Protein AF-A0A832CXH4-F1 (afdb_monomer_lite)

Secondary structure (DSSP, 8-state):
--------------------TT-PPPP-HHHHHHHHHHHHHT-GGGGTSS--PPPTTHHHHHHHHHHTTSSSHHHHHHHHHTSPPGGGGSS-TTS-HHHHHHHTT-HHHHHHHHHHHHS-GGGGGG--HHHHHHIIIII-SSHHHHHHHHHHHHHHHHHHS-HHHHHHHHHHHHHHHHHHHTHHHHHHHHHHHHHHHHHHTS------------------------

Sequence (226 aa):
MSDITVHEQYPIACTEKEVTEGEKPTPNERQQSKIIAVILRKDESLIGQLSVQLRSGEREEYLRRVFQGIIGEKEYSGLLSSIRSPISYEKDERNPETLFGRISKDRQMRGIVAYFVRGDLQARDRLAPQDVYKFIRQIFPSVLDYENALGNFLDRIEKFNDNQKRFEYERSAKELGRIIYGKQWEYLEQIRLLEEEAIARQPRIAPEIPQRSVLGNGFEQTYQFN

Structure (mmCIF, N/CA/C/O backbone):
data_AF-A0A832CXH4-F1
#
_entry.id   AF-A0A832CXH4-F1
#
loop_
_atom_site.group_PDB
_atom_site.id
_atom_site.type_symbol
_atom_site.label_atom_id
_atom_site.label_alt_id
_atom_site.label_comp_id
_atom_site.label_asym_id
_atom_site.label_entity_id
_atom_site.label_seq_id
_atom_site.pdbx_PDB_ins_code
_atom_site.Cartn_x
_atom_site.Cartn_y
_atom_site.Cartn_z
_atom_site.occupancy
_atom_site.B_iso_or_equiv
_atom_site.auth_seq_id
_atom_site.auth_comp_id
_atom_site.auth_asym_id
_atom_site.auth_atom_id
_atom_site.pdbx_PDB_model_num
ATOM 1 N N . MET A 1 1 ? -39.489 -17.866 -21.047 1.00 41.75 1 MET A N 1
ATOM 2 C CA . MET A 1 1 ? -38.215 -18.089 -20.338 1.00 41.75 1 MET A CA 1
ATOM 3 C C . MET A 1 1 ? -37.133 -17.506 -21.217 1.00 41.75 1 MET A C 1
ATOM 5 O O . MET A 1 1 ? -36.824 -18.101 -22.239 1.00 41.75 1 MET A O 1
ATOM 9 N N . SER A 1 2 ? -36.683 -16.302 -20.875 1.00 34.47 2 SER A N 1
ATOM 10 C CA . SER A 1 2 ? -35.621 -15.591 -21.583 1.00 34.47 2 SER A CA 1
ATOM 11 C C . SER A 1 2 ? -34.817 -14.858 -20.518 1.00 34.47 2 SER A C 1
ATOM 13 O O . SER A 1 2 ? -35.339 -13.943 -19.882 1.00 34.47 2 SER A O 1
ATOM 15 N N . ASP A 1 3 ? -33.603 -15.344 -20.276 1.00 33.72 3 ASP A N 1
ATOM 16 C CA . ASP A 1 3 ? -32.660 -14.805 -19.303 1.00 33.72 3 ASP A CA 1
ATOM 17 C C . ASP A 1 3 ? -32.214 -13.402 -19.719 1.00 33.72 3 ASP A C 1
ATOM 19 O O . ASP A 1 3 ? -31.668 -13.189 -20.802 1.00 33.72 3 ASP A O 1
ATOM 23 N N . ILE A 1 4 ? -32.474 -12.432 -18.843 1.00 33.50 4 ILE A N 1
ATOM 24 C CA . ILE A 1 4 ? -31.977 -11.064 -18.960 1.00 33.50 4 ILE A CA 1
ATOM 25 C C . ILE A 1 4 ? -30.637 -11.026 -18.228 1.00 33.50 4 ILE A C 1
ATOM 27 O O . ILE A 1 4 ? -30.578 -10.846 -17.013 1.00 33.50 4 ILE A O 1
ATOM 31 N N . THR A 1 5 ? -29.550 -11.202 -18.971 1.00 32.97 5 THR A N 1
ATOM 32 C CA . THR A 1 5 ? -28.201 -10.934 -18.471 1.00 32.97 5 THR A CA 1
ATOM 33 C C . THR A 1 5 ? -27.999 -9.421 -18.456 1.00 32.97 5 THR A C 1
ATOM 35 O O . THR A 1 5 ? -27.706 -8.807 -19.482 1.00 32.97 5 THR A O 1
ATOM 38 N N . VAL A 1 6 ? -28.200 -8.794 -17.296 1.00 30.58 6 VAL A N 1
ATOM 39 C CA . VAL A 1 6 ? -27.854 -7.384 -17.086 1.00 30.58 6 VAL A CA 1
ATOM 40 C C . VAL A 1 6 ? -26.330 -7.284 -17.021 1.00 30.58 6 VAL A C 1
ATOM 42 O O . VAL A 1 6 ? -25.712 -7.576 -16.001 1.00 30.58 6 VAL A O 1
ATOM 45 N N . HIS A 1 7 ? -25.708 -6.900 -18.133 1.00 30.45 7 HIS A N 1
ATOM 46 C CA . HIS A 1 7 ? -24.328 -6.433 -18.135 1.00 30.45 7 HIS A CA 1
ATOM 47 C C . HIS A 1 7 ? -24.291 -5.027 -17.525 1.00 30.45 7 HIS A C 1
ATOM 49 O O . HIS A 1 7 ? -24.521 -4.038 -18.219 1.00 30.45 7 HIS A O 1
ATOM 55 N N . GLU A 1 8 ? -23.995 -4.928 -16.229 1.00 29.97 8 GLU A N 1
ATOM 56 C CA . GLU A 1 8 ? -23.589 -3.661 -15.614 1.00 29.97 8 GLU A CA 1
ATOM 57 C C . GLU A 1 8 ? -22.217 -3.253 -16.173 1.00 29.97 8 GLU A C 1
ATOM 59 O O . GLU A 1 8 ? -21.156 -3.642 -15.684 1.00 29.97 8 GLU A O 1
ATOM 64 N N . GLN A 1 9 ? -22.238 -2.481 -17.259 1.00 26.42 9 GLN A N 1
ATOM 65 C CA . GLN A 1 9 ? -21.090 -1.709 -17.714 1.00 26.42 9 GLN A CA 1
ATOM 66 C C . GLN A 1 9 ? -20.922 -0.518 -16.771 1.00 26.42 9 GLN A C 1
ATOM 68 O O . GLN A 1 9 ? -21.650 0.467 -16.867 1.00 26.42 9 GLN A O 1
ATOM 73 N N . TYR A 1 10 ? -19.952 -0.589 -15.862 1.00 27.94 10 TYR A N 1
ATOM 74 C CA . TYR A 1 10 ? -19.465 0.603 -15.176 1.00 27.94 10 TYR A CA 1
ATOM 75 C C . TYR A 1 10 ? -18.628 1.426 -16.167 1.00 27.94 10 TYR A C 1
ATOM 77 O O . TYR A 1 10 ? -17.587 0.937 -16.618 1.00 27.94 10 TYR 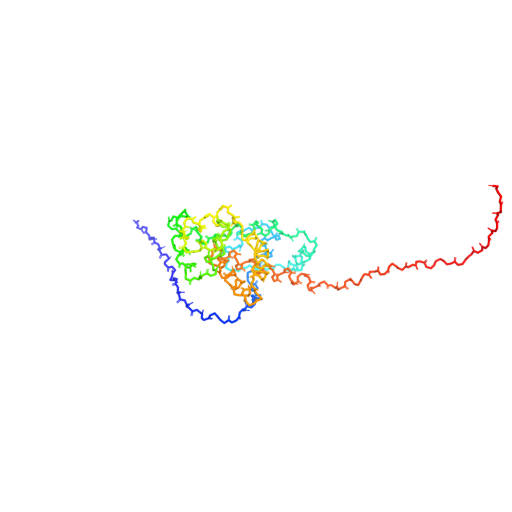A O 1
ATOM 85 N N . PRO A 1 11 ? -19.024 2.661 -16.525 1.00 27.95 11 PRO A N 1
ATOM 86 C CA . PRO A 1 11 ? -18.148 3.535 -17.285 1.00 27.95 11 PRO A CA 1
ATOM 87 C C . PRO A 1 11 ? -16.951 3.909 -16.405 1.00 27.95 11 PRO A C 1
ATOM 89 O O . PRO A 1 11 ? -17.091 4.590 -15.388 1.00 27.95 11 PRO A O 1
ATOM 92 N N . ILE A 1 12 ? -15.760 3.452 -16.797 1.00 33.25 12 ILE A N 1
ATOM 93 C CA . ILE A 1 12 ? -14.488 3.925 -16.246 1.00 33.25 12 ILE A CA 1
ATOM 94 C C . ILE A 1 12 ? -14.309 5.355 -16.762 1.00 33.25 12 ILE A C 1
ATOM 96 O O . ILE A 1 12 ? -13.766 5.585 -17.840 1.00 33.25 12 ILE A O 1
ATOM 100 N N . ALA A 1 13 ? -14.841 6.324 -16.021 1.00 26.75 13 ALA A N 1
ATOM 101 C CA . ALA A 1 13 ? -14.600 7.730 -16.288 1.00 26.75 13 ALA A CA 1
ATOM 102 C C . ALA A 1 13 ? -13.137 8.044 -15.948 1.00 26.75 13 ALA A C 1
ATOM 104 O O . ALA A 1 13 ? -12.760 8.169 -14.783 1.00 26.75 13 ALA A O 1
ATOM 105 N N . CYS A 1 14 ? -12.315 8.151 -16.991 1.00 33.97 14 CYS A N 1
ATOM 106 C CA . CYS A 1 14 ? -11.034 8.837 -16.954 1.00 33.97 14 CYS A CA 1
ATOM 107 C C . CYS A 1 14 ? -11.281 10.314 -16.633 1.00 33.97 14 CYS A C 1
ATOM 109 O O . CYS A 1 14 ? -11.542 11.113 -17.528 1.00 33.97 14 CYS A O 1
ATOM 111 N N . THR A 1 15 ? -11.201 10.685 -15.361 1.00 29.42 15 THR A N 1
ATOM 112 C CA . THR A 1 15 ? -10.928 12.069 -14.977 1.00 29.42 15 THR A CA 1
ATOM 113 C C . THR A 1 15 ? -9.439 12.174 -14.693 1.00 29.42 15 THR A C 1
ATOM 115 O O . THR A 1 15 ? -8.955 11.731 -13.653 1.00 29.42 15 THR A O 1
ATOM 118 N N . GLU A 1 16 ? -8.706 12.739 -15.652 1.00 36.16 16 GLU A N 1
ATOM 119 C CA . GLU A 1 16 ? -7.373 13.294 -15.431 1.00 36.16 16 GLU A CA 1
ATOM 120 C C . GLU A 1 16 ? -7.519 14.425 -14.405 1.00 36.16 16 GLU A C 1
ATOM 122 O O . GLU A 1 16 ? -7.839 15.561 -14.743 1.00 36.16 16 GLU A O 1
ATOM 127 N N . LYS A 1 17 ? -7.385 14.096 -13.118 1.00 34.16 17 LYS A N 1
ATOM 128 C CA . LYS A 1 17 ? -7.175 15.111 -12.090 1.00 34.16 17 LYS A CA 1
ATOM 129 C C . LYS A 1 17 ? -5.711 15.521 -12.148 1.00 34.16 17 LYS A C 1
ATOM 131 O O . LYS A 1 17 ? -4.824 14.689 -11.959 1.00 34.16 17 LYS A O 1
ATOM 136 N N . GLU A 1 18 ? -5.487 16.800 -12.426 1.00 33.75 18 GLU A N 1
ATOM 137 C CA . GLU A 1 18 ? -4.212 17.477 -12.222 1.00 33.75 18 GLU A CA 1
ATOM 138 C C . GLU A 1 18 ? -3.681 17.133 -10.828 1.00 33.75 18 GLU A C 1
ATOM 140 O O . GLU A 1 18 ? -4.347 17.339 -9.815 1.00 33.75 18 GLU A O 1
ATOM 145 N N . VAL A 1 19 ? -2.491 16.539 -10.784 1.00 36.72 19 VAL A N 1
ATOM 146 C CA . VAL A 1 19 ? -1.862 16.100 -9.541 1.00 36.72 19 VAL A CA 1
ATOM 147 C C . VAL A 1 19 ? -1.180 17.308 -8.897 1.00 36.72 19 VAL A C 1
ATOM 149 O O . VAL A 1 19 ? 0.006 17.569 -9.134 1.00 36.72 19 VAL A O 1
ATOM 152 N N . THR A 1 20 ? -1.959 18.051 -8.112 1.00 35.06 20 THR A N 1
ATOM 153 C CA . THR A 1 20 ? -1.505 19.072 -7.161 1.00 35.06 20 THR A CA 1
ATOM 154 C C . THR A 1 20 ? -0.630 18.454 -6.065 1.00 35.06 20 THR A C 1
ATOM 156 O O . THR A 1 20 ? -0.673 17.251 -5.800 1.00 35.06 20 THR A O 1
ATOM 159 N N . GLU A 1 21 ? 0.240 19.276 -5.478 1.00 38.53 21 GLU A N 1
ATOM 160 C CA . GLU A 1 21 ? 1.201 18.914 -4.431 1.00 38.53 21 GLU A CA 1
ATOM 161 C C . GLU A 1 21 ? 0.607 17.988 -3.359 1.00 38.53 21 GLU A C 1
ATOM 163 O O . GLU A 1 21 ? -0.364 18.344 -2.706 1.00 38.53 21 GLU A O 1
ATOM 168 N N . GLY A 1 22 ? 1.228 16.812 -3.186 1.00 48.03 22 GLY A N 1
ATOM 169 C CA . GLY A 1 22 ? 1.125 15.906 -2.034 1.00 48.03 22 GLY A CA 1
ATOM 170 C C . GLY A 1 22 ? -0.105 16.039 -1.134 1.00 48.03 22 GLY A C 1
ATOM 171 O O . GLY A 1 22 ? 0.063 16.291 0.059 1.00 48.03 22 GLY A O 1
ATOM 172 N N . GLU A 1 23 ? -1.316 15.845 -1.669 1.00 57.38 23 GLU A N 1
ATOM 173 C CA . GLU A 1 23 ? -2.530 15.811 -0.851 1.00 57.38 23 GLU A CA 1
ATOM 174 C C . GLU A 1 23 ? -2.371 14.730 0.221 1.00 57.38 23 GLU A C 1
ATOM 176 O O . GLU A 1 23 ? -2.299 13.530 -0.072 1.00 57.38 23 GLU A O 1
ATOM 181 N N . LYS A 1 24 ? -2.272 15.164 1.481 1.00 69.38 24 LYS A N 1
ATOM 182 C CA . LYS A 1 24 ? -2.344 14.252 2.619 1.00 69.38 24 LYS A CA 1
ATOM 183 C C . LYS A 1 24 ? -3.694 13.534 2.550 1.00 69.38 24 LYS A C 1
ATOM 185 O O . LYS A 1 24 ? -4.705 14.208 2.334 1.00 69.38 24 LYS A O 1
ATOM 190 N N . PRO A 1 25 ? -3.732 12.203 2.730 1.00 77.62 25 PRO A N 1
ATOM 191 C CA . PRO A 1 25 ? -4.996 11.487 2.752 1.00 77.62 25 PRO A CA 1
ATOM 192 C C . PRO A 1 25 ? -5.879 12.086 3.848 1.00 77.62 25 PRO A C 1
ATOM 194 O O . PRO A 1 25 ? -5.437 12.295 4.977 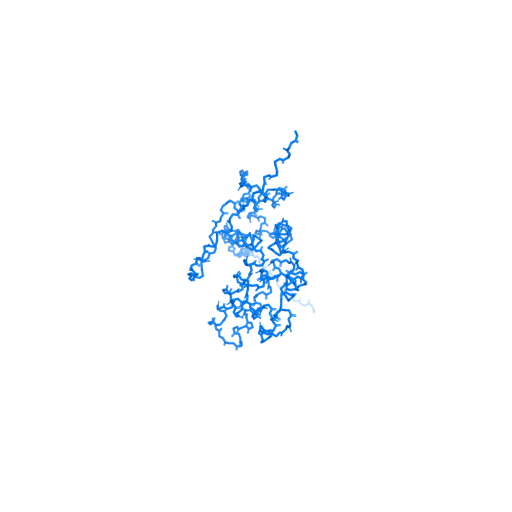1.00 77.62 25 PRO A O 1
ATOM 197 N N . THR A 1 26 ? -7.120 12.413 3.500 1.00 88.38 26 THR A N 1
ATOM 198 C CA . THR A 1 26 ? -8.101 12.916 4.461 1.00 88.38 26 THR A CA 1
ATOM 199 C C . THR A 1 26 ? -8.892 11.750 5.058 1.00 88.38 26 THR A C 1
ATOM 201 O O . THR A 1 26 ? -9.088 10.727 4.387 1.00 88.38 26 THR A O 1
ATOM 204 N N . PRO A 1 27 ? -9.353 11.864 6.318 1.00 93.31 27 PRO A N 1
ATOM 205 C CA . PRO A 1 27 ? -10.201 10.849 6.927 1.00 93.31 27 PRO A CA 1
ATOM 206 C C . PRO A 1 27 ? -11.457 10.576 6.097 1.00 93.31 27 PRO A C 1
ATOM 208 O O . PRO A 1 27 ? -12.216 11.484 5.753 1.00 93.31 27 PRO A O 1
ATOM 211 N N . ASN A 1 28 ? -11.695 9.302 5.799 1.00 95.12 28 ASN A N 1
ATOM 212 C CA . ASN A 1 28 ? -12.914 8.820 5.170 1.00 95.12 28 ASN A CA 1
ATOM 213 C C . ASN A 1 28 ? -13.705 8.002 6.191 1.00 95.12 28 ASN A C 1
ATOM 215 O O . ASN A 1 28 ? -13.517 6.790 6.308 1.00 95.12 28 ASN A O 1
ATOM 219 N N . GLU A 1 29 ? -14.625 8.655 6.902 1.00 94.69 29 GLU A N 1
ATOM 220 C CA . GLU A 1 29 ? -15.394 8.036 7.994 1.00 94.69 29 GLU A CA 1
ATOM 221 C C . GLU A 1 29 ? -16.114 6.747 7.583 1.00 94.69 29 GLU A C 1
ATOM 223 O O . GLU A 1 29 ? -16.233 5.806 8.370 1.00 94.69 29 GLU A O 1
ATOM 228 N N . ARG A 1 30 ? -16.553 6.652 6.323 1.00 95.44 30 ARG A N 1
ATOM 229 C CA . ARG A 1 30 ? -17.204 5.448 5.796 1.00 95.44 30 ARG A CA 1
ATOM 230 C C . ARG A 1 30 ? -16.225 4.279 5.682 1.00 95.44 30 ARG A C 1
ATOM 232 O O . ARG A 1 30 ? -16.584 3.161 6.039 1.00 95.44 30 ARG A O 1
ATOM 239 N N . GLN A 1 31 ? -15.017 4.513 5.168 1.00 96.12 31 GLN A N 1
ATOM 240 C CA . GLN A 1 31 ? -13.973 3.483 5.101 1.00 96.12 31 GLN A CA 1
ATOM 241 C C . GLN A 1 31 ? -13.454 3.136 6.499 1.00 96.12 31 GLN A C 1
ATOM 243 O O . GLN A 1 31 ? -13.356 1.956 6.824 1.00 96.12 31 GLN A O 1
ATOM 248 N N . GLN A 1 32 ? -13.215 4.134 7.350 1.00 97.56 32 GLN A N 1
ATOM 249 C CA . GLN A 1 32 ? -12.770 3.923 8.729 1.00 97.56 32 GLN A CA 1
ATOM 250 C C . GLN A 1 32 ? -13.780 3.104 9.541 1.00 97.56 32 GLN A C 1
ATOM 252 O O . GLN A 1 32 ? -13.397 2.147 10.209 1.00 97.56 32 GLN A O 1
ATOM 257 N N . SER A 1 33 ? -15.081 3.386 9.408 1.00 97.81 33 SER A N 1
ATOM 258 C CA . SER A 1 33 ? -16.133 2.594 10.063 1.00 97.81 33 SER A CA 1
ATOM 259 C C . SER A 1 33 ? -16.132 1.133 9.611 1.00 97.81 33 SER A C 1
ATOM 261 O O . SER A 1 33 ? -16.324 0.234 10.428 1.00 97.81 33 SER A O 1
ATOM 263 N N . LYS A 1 34 ? -15.869 0.866 8.326 1.00 97.44 34 LYS A N 1
ATOM 264 C CA . LYS A 1 34 ? -15.711 -0.508 7.830 1.00 97.44 34 LYS A CA 1
ATOM 265 C C . LYS A 1 34 ? -14.476 -1.182 8.414 1.00 97.44 34 LYS A C 1
ATOM 267 O O . LYS A 1 34 ? -14.600 -2.297 8.901 1.00 97.44 34 LYS A O 1
ATOM 272 N N . ILE A 1 35 ? -13.322 -0.512 8.394 1.00 98.00 35 ILE A N 1
ATOM 273 C CA . ILE A 1 35 ? -12.061 -1.025 8.960 1.00 98.00 35 ILE A CA 1
ATOM 274 C C . ILE A 1 35 ? -12.275 -1.443 10.418 1.00 98.00 35 ILE A C 1
ATOM 276 O O . ILE A 1 35 ? -12.029 -2.595 10.778 1.00 98.00 35 ILE A O 1
ATOM 280 N N . ILE A 1 36 ? -12.816 -0.529 11.227 1.00 98.19 36 ILE A N 1
ATOM 281 C CA . ILE A 1 36 ? -13.101 -0.747 12.648 1.00 98.19 36 ILE A CA 1
ATOM 282 C C . ILE A 1 36 ? -14.036 -1.946 12.831 1.00 98.19 36 ILE A C 1
ATOM 284 O O . ILE A 1 36 ? -13.729 -2.868 13.590 1.00 98.19 36 ILE A O 1
ATOM 288 N N . ALA A 1 37 ? -15.167 -1.960 12.122 1.00 97.50 37 ALA A N 1
ATOM 289 C CA . ALA A 1 37 ? -16.170 -3.004 12.280 1.00 97.50 37 ALA A CA 1
ATOM 290 C C . ALA A 1 37 ? -15.659 -4.382 11.841 1.00 97.50 37 ALA A C 1
ATOM 292 O O . ALA A 1 37 ? -15.864 -5.350 12.569 1.00 97.50 37 ALA A O 1
ATOM 293 N N . VAL A 1 38 ? -14.968 -4.482 10.701 1.00 97.12 38 VAL A N 1
ATOM 294 C CA . VAL A 1 38 ? -14.400 -5.751 10.211 1.00 97.12 38 VAL A CA 1
ATOM 295 C C . VAL A 1 38 ? -13.404 -6.305 11.223 1.00 97.12 38 VAL A C 1
ATOM 297 O O . VAL A 1 38 ? -13.483 -7.477 11.592 1.00 97.12 38 VAL A O 1
ATOM 300 N N . ILE A 1 39 ? -12.496 -5.462 11.726 1.00 97.25 39 ILE A N 1
ATOM 301 C CA . ILE A 1 39 ? -11.4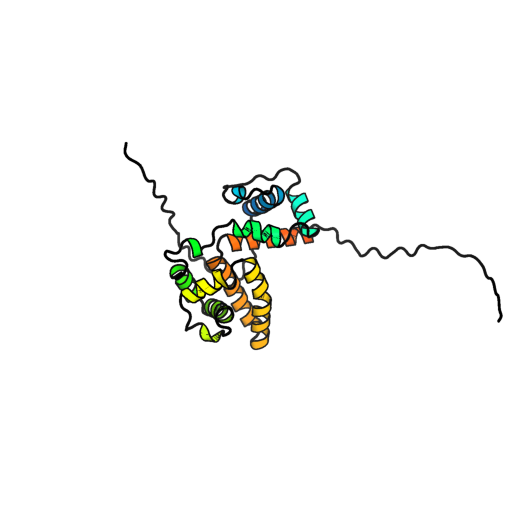32 -5.906 12.631 1.00 97.25 39 ILE A CA 1
ATOM 302 C C . ILE A 1 39 ? -11.982 -6.303 14.004 1.00 97.25 39 ILE A C 1
ATOM 304 O O . ILE A 1 39 ? -11.542 -7.322 14.551 1.00 97.25 39 ILE A O 1
ATOM 308 N N . LEU A 1 40 ? -12.921 -5.536 14.569 1.00 97.56 40 LEU A N 1
ATOM 309 C CA . LEU A 1 40 ? -13.490 -5.828 15.889 1.00 97.56 40 LEU A CA 1
ATOM 310 C C . LEU A 1 40 ? -14.489 -6.983 15.861 1.00 97.56 40 LEU A C 1
ATOM 312 O O . LEU A 1 40 ? -14.475 -7.819 16.764 1.00 97.56 40 LEU A O 1
ATOM 316 N N . ARG A 1 41 ? -15.348 -7.040 14.838 1.00 96.25 41 ARG A N 1
ATOM 317 C CA . ARG A 1 41 ? -16.419 -8.042 14.733 1.00 96.25 41 ARG A CA 1
ATOM 318 C C . ARG A 1 41 ? -15.969 -9.324 14.030 1.00 96.25 41 ARG A C 1
ATOM 320 O O . ARG A 1 41 ? -16.695 -10.308 14.097 1.00 96.25 41 ARG A O 1
ATOM 327 N N . LYS A 1 42 ? -14.785 -9.319 13.402 1.00 94.81 42 LYS A N 1
ATOM 328 C CA . LYS A 1 42 ? -14.222 -10.435 12.620 1.00 94.81 42 LYS A CA 1
ATOM 329 C C . LYS A 1 42 ? -15.147 -10.874 11.480 1.00 94.81 42 LYS A C 1
ATOM 331 O O . LYS A 1 42 ? -15.338 -12.062 11.248 1.00 94.81 42 LYS A O 1
ATOM 336 N N . ASP A 1 43 ? -15.712 -9.891 10.783 1.00 93.94 43 ASP A N 1
ATOM 337 C CA . ASP A 1 43 ? -16.645 -10.090 9.672 1.00 93.94 43 ASP A CA 1
ATOM 338 C C . ASP A 1 43 ? -16.170 -9.325 8.429 1.00 93.94 43 ASP A C 1
ATOM 340 O O . ASP A 1 43 ? -16.359 -8.113 8.308 1.00 93.94 43 ASP A O 1
ATOM 344 N N . GLU A 1 44 ? -15.533 -10.045 7.505 1.00 90.81 44 GLU A N 1
ATOM 345 C CA . GLU A 1 44 ? -14.978 -9.496 6.261 1.00 90.81 44 GLU A CA 1
ATOM 346 C C . GLU A 1 44 ? -16.060 -9.072 5.258 1.00 90.81 44 GLU A C 1
ATOM 348 O O . GLU A 1 44 ? -15.814 -8.207 4.413 1.00 90.81 44 GLU A O 1
ATOM 353 N N . SER A 1 45 ? -17.287 -9.597 5.377 1.00 91.88 45 SER A N 1
ATOM 354 C CA . SER A 1 45 ? -18.385 -9.258 4.459 1.00 91.88 45 SER A CA 1
ATOM 355 C C . SER A 1 45 ? -18.744 -7.765 4.497 1.00 91.88 45 SER A C 1
ATOM 357 O O . SER A 1 45 ? -19.235 -7.198 3.515 1.00 91.88 45 SER A O 1
ATOM 359 N N . LEU A 1 46 ? -18.422 -7.093 5.607 1.00 93.81 46 LEU A N 1
ATOM 360 C CA . LEU A 1 46 ? -18.651 -5.668 5.826 1.00 93.81 46 LEU A CA 1
ATOM 361 C C . LEU A 1 46 ? -17.837 -4.765 4.878 1.00 93.81 46 LEU A C 1
ATOM 363 O O . LEU A 1 46 ? -18.242 -3.627 4.624 1.00 93.81 46 LEU A O 1
ATOM 367 N N . ILE A 1 47 ? -16.731 -5.254 4.300 1.00 92.56 47 ILE A N 1
ATOM 368 C CA . ILE A 1 47 ? -15.933 -4.496 3.319 1.00 92.56 47 ILE A CA 1
ATOM 369 C C . ILE A 1 47 ? -16.759 -4.138 2.079 1.00 92.56 47 ILE A C 1
ATOM 371 O O . ILE A 1 47 ? -16.695 -2.999 1.592 1.00 92.56 47 ILE A O 1
ATOM 375 N N . GLY A 1 48 ? -17.564 -5.093 1.601 1.00 88.44 48 GLY A N 1
ATOM 376 C CA . GLY A 1 48 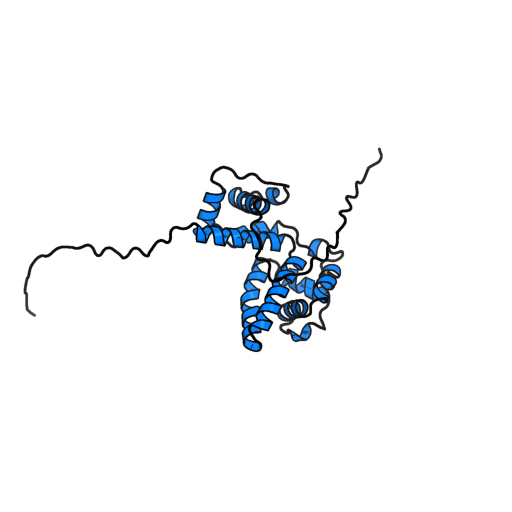? -18.390 -4.959 0.401 1.00 88.44 48 GLY A CA 1
ATOM 377 C C . GLY A 1 48 ? -19.660 -4.128 0.596 1.00 88.44 48 GLY A C 1
ATOM 378 O O . GLY A 1 48 ? -20.255 -3.689 -0.385 1.00 88.44 48 GLY A O 1
ATOM 379 N N . GLN A 1 49 ? -20.071 -3.861 1.840 1.00 92.25 49 GLN A N 1
ATOM 380 C CA . GLN A 1 49 ? -21.280 -3.079 2.118 1.00 92.25 49 GLN A CA 1
ATOM 381 C C . GLN A 1 49 ? -21.114 -1.618 1.693 1.00 92.25 49 GLN A C 1
ATOM 383 O O . GLN A 1 49 ? -20.010 -1.088 1.690 1.00 92.25 49 GLN A O 1
ATOM 388 N N . LEU A 1 50 ? -22.195 -0.909 1.366 1.00 89.81 50 LEU A N 1
ATOM 389 C CA . LEU A 1 50 ? -22.087 0.517 1.025 1.00 89.81 50 LEU A CA 1
ATOM 390 C C . LEU A 1 50 ? -21.622 1.353 2.225 1.00 89.81 50 LEU A C 1
ATOM 392 O O . LEU A 1 50 ? -20.752 2.211 2.082 1.00 89.81 50 LEU A O 1
ATOM 396 N N . SER A 1 51 ? -22.149 1.060 3.410 1.00 91.69 51 SER A N 1
ATOM 397 C CA . SER A 1 51 ? -21.846 1.744 4.666 1.00 91.69 51 SER A CA 1
ATOM 398 C C . SER A 1 51 ? -21.969 0.779 5.835 1.00 91.69 51 SER A C 1
ATOM 400 O O . SER A 1 51 ? -22.797 -0.126 5.794 1.00 91.69 51 SER A O 1
ATOM 402 N N . VAL A 1 52 ? -21.206 1.026 6.896 1.00 95.56 52 VAL A N 1
ATOM 403 C CA . VAL A 1 52 ? -21.299 0.278 8.150 1.00 95.56 52 VAL A CA 1
ATOM 404 C C . VAL A 1 52 ? -21.482 1.271 9.282 1.00 95.56 52 VAL A C 1
ATOM 406 O O . VAL A 1 52 ? -20.715 2.223 9.395 1.00 95.56 52 VAL A O 1
ATOM 409 N N . GLN A 1 53 ? -22.493 1.045 10.115 1.00 95.88 53 GLN A N 1
ATOM 410 C CA . GLN A 1 53 ? -22.698 1.829 11.324 1.00 95.88 53 GLN A CA 1
ATOM 411 C C . GLN A 1 53 ? -21.942 1.186 12.490 1.00 95.88 53 GLN A C 1
ATOM 413 O O . GLN A 1 53 ? -22.096 -0.011 12.774 1.00 95.88 53 GLN A O 1
ATOM 418 N N . LEU A 1 54 ? -21.117 1.989 13.160 1.00 96.94 54 LEU A N 1
ATOM 419 C CA . LEU A 1 54 ? -20.452 1.583 14.391 1.00 96.94 54 LEU A CA 1
ATOM 420 C C . LEU A 1 54 ? -21.445 1.574 15.553 1.00 96.94 54 LEU A C 1
ATOM 422 O O . LEU A 1 54 ? -22.323 2.433 15.658 1.00 96.94 54 LEU A O 1
ATOM 426 N N . ARG A 1 55 ? -21.295 0.589 16.432 1.00 95.75 55 ARG A N 1
ATOM 427 C CA . ARG A 1 55 ? -21.961 0.555 17.732 1.00 95.75 55 ARG A CA 1
ATOM 428 C C . ARG A 1 55 ? -21.265 1.550 18.657 1.00 95.75 55 ARG A C 1
ATOM 430 O O . ARG A 1 55 ? -20.088 1.865 18.483 1.00 95.75 55 ARG A O 1
ATOM 437 N N . SER A 1 56 ? -21.997 2.014 19.666 1.00 95.69 56 SER A N 1
ATOM 438 C CA . SER A 1 56 ? -21.441 2.893 20.696 1.00 95.69 56 SER A CA 1
ATOM 439 C C . SER A 1 56 ? -20.176 2.279 21.306 1.00 95.69 56 SER A C 1
ATOM 441 O O . SER A 1 56 ? -20.206 1.129 21.740 1.00 95.69 56 SER A O 1
ATOM 443 N N . GLY A 1 57 ? -19.079 3.041 21.336 1.00 95.44 57 GLY A N 1
ATOM 444 C CA . GLY A 1 57 ? -17.799 2.626 21.917 1.00 95.44 57 GLY A CA 1
ATOM 445 C C . GLY A 1 57 ? -16.887 1.786 21.014 1.00 95.44 57 GLY A C 1
ATOM 446 O O . GLY A 1 57 ? -15.757 1.509 21.408 1.00 95.44 57 GLY A O 1
ATOM 447 N N . GLU A 1 58 ? -17.319 1.368 19.815 1.00 97.44 58 GLU A N 1
ATOM 448 C CA . GLU A 1 58 ? -16.466 0.547 18.936 1.00 97.44 58 GLU A CA 1
ATOM 449 C C . GLU A 1 58 ? -15.244 1.309 18.418 1.00 97.44 58 GLU A C 1
ATOM 451 O O . GLU A 1 58 ? -14.166 0.727 18.325 1.00 97.44 58 GLU A O 1
ATOM 456 N N . ARG A 1 59 ? -15.374 2.606 18.106 1.00 97.50 59 ARG A N 1
ATOM 457 C CA . ARG A 1 59 ? -14.215 3.404 17.680 1.00 97.50 59 ARG A CA 1
ATOM 458 C C . ARG A 1 59 ? -13.203 3.513 18.816 1.00 97.50 59 ARG A C 1
ATOM 460 O O . ARG A 1 59 ? -12.021 3.269 18.605 1.00 97.50 59 ARG A O 1
ATOM 467 N N . GLU A 1 60 ? -13.666 3.837 20.018 1.00 96.94 60 GLU A N 1
ATOM 468 C CA . GLU A 1 60 ? -12.820 3.973 21.202 1.00 96.94 60 GLU A CA 1
ATOM 469 C C . GLU A 1 60 ? -12.110 2.656 21.534 1.00 96.94 60 GLU A C 1
ATOM 471 O O . GLU A 1 60 ? -10.903 2.653 21.774 1.00 96.94 60 GLU A O 1
ATOM 476 N N . GLU A 1 61 ? -12.829 1.532 21.484 1.00 97.31 61 GLU A N 1
ATOM 477 C CA . GLU A 1 61 ? -12.249 0.206 21.709 1.00 97.31 61 GLU A CA 1
ATOM 478 C C . GLU A 1 61 ? -11.209 -0.156 20.645 1.00 97.31 61 GLU A C 1
ATOM 480 O O . GLU A 1 61 ? -10.141 -0.676 20.977 1.00 97.31 61 GLU A O 1
ATOM 485 N N . TYR A 1 62 ? -11.487 0.145 19.375 1.00 98.00 62 TYR A N 1
ATOM 486 C CA . TYR A 1 62 ? -10.537 -0.064 18.287 1.00 98.00 62 TYR A CA 1
ATOM 487 C C . TYR A 1 62 ? -9.252 0.737 18.500 1.00 98.00 62 TYR A C 1
ATOM 489 O O . TYR A 1 62 ? -8.170 0.152 18.530 1.00 98.00 62 TYR A O 1
ATOM 497 N N . LEU A 1 63 ? -9.362 2.052 18.712 1.00 97.06 63 LEU A N 1
ATOM 498 C CA . LEU A 1 63 ? -8.205 2.935 18.891 1.00 97.06 63 LEU A CA 1
ATOM 499 C C . LEU A 1 63 ? -7.374 2.520 20.115 1.00 97.06 63 LEU A C 1
ATOM 501 O O . LEU A 1 63 ? -6.146 2.475 20.052 1.00 97.06 63 LEU A O 1
ATOM 505 N N . ARG A 1 64 ? -8.037 2.131 21.212 1.00 96.31 64 ARG A N 1
ATOM 506 C CA . ARG A 1 64 ? -7.376 1.599 22.410 1.00 96.31 64 ARG A CA 1
ATOM 507 C C . ARG A 1 64 ? -6.584 0.324 22.105 1.00 96.31 64 ARG A C 1
ATOM 509 O O . ARG A 1 64 ? -5.448 0.198 22.555 1.00 96.31 64 ARG A O 1
ATOM 516 N N . ARG A 1 65 ? -7.160 -0.615 21.346 1.00 97.25 65 ARG A N 1
ATOM 517 C CA . ARG A 1 65 ? -6.498 -1.875 20.962 1.00 97.25 65 ARG A CA 1
ATOM 518 C C . ARG A 1 65 ? -5.348 -1.679 19.977 1.00 97.25 65 ARG A C 1
ATOM 520 O O . ARG A 1 65 ? -4.352 -2.385 20.107 1.00 97.25 65 ARG A O 1
ATOM 527 N N . VAL A 1 66 ? -5.471 -0.741 19.037 1.00 96.88 66 VAL A N 1
ATOM 528 C CA . VAL A 1 66 ? -4.372 -0.340 18.141 1.00 96.88 66 VAL A CA 1
ATOM 529 C C . VAL A 1 66 ? -3.207 0.191 18.964 1.00 96.88 66 VAL A C 1
ATOM 531 O O . VAL A 1 66 ? -2.093 -0.308 18.848 1.00 96.88 66 VAL A O 1
ATOM 534 N N . PHE A 1 67 ? -3.469 1.127 19.880 1.00 94.56 67 PHE A N 1
ATOM 535 C CA . PHE A 1 67 ? -2.414 1.671 20.730 1.00 94.56 67 PHE A CA 1
ATOM 536 C C . PHE A 1 67 ? -1.728 0.604 21.596 1.00 94.56 67 PHE A C 1
ATOM 538 O O . PHE A 1 67 ? -0.515 0.624 21.774 1.00 94.56 67 PHE A O 1
ATOM 545 N N . GLN A 1 68 ? -2.498 -0.341 22.138 1.00 94.88 68 GLN A N 1
ATOM 546 C CA . GLN A 1 68 ? -1.960 -1.441 22.942 1.00 94.88 68 GLN A CA 1
ATOM 547 C C . GLN A 1 68 ? -1.181 -2.483 22.119 1.00 94.88 68 GLN A C 1
ATOM 549 O O . GLN A 1 68 ? -0.696 -3.455 22.695 1.00 94.88 68 GLN A O 1
ATOM 554 N N . GLY A 1 69 ? -1.096 -2.328 20.793 1.00 94.12 69 GLY A N 1
ATOM 555 C CA . GLY A 1 69 ? -0.467 -3.297 19.896 1.00 94.12 69 GLY A CA 1
ATOM 556 C C . GLY A 1 69 ? -1.246 -4.609 19.761 1.00 94.12 69 GLY A C 1
ATOM 557 O O . GLY A 1 69 ? -0.697 -5.602 19.295 1.00 94.12 69 GLY A O 1
ATOM 558 N N . ILE A 1 70 ? -2.516 -4.637 20.184 1.00 96.75 70 ILE A N 1
ATOM 559 C CA . ILE A 1 70 ? -3.395 -5.811 20.065 1.00 96.75 70 ILE A CA 1
ATOM 560 C C . ILE A 1 70 ? -3.915 -5.946 18.631 1.00 96.75 70 ILE A C 1
ATOM 562 O O . ILE A 1 70 ? -4.104 -7.058 18.149 1.00 96.75 70 ILE A O 1
ATOM 566 N N . ILE A 1 71 ? -4.190 -4.816 17.976 1.00 96.94 71 ILE A N 1
ATOM 567 C CA . ILE A 1 71 ? -4.493 -4.752 16.545 1.00 96.94 71 ILE A CA 1
ATOM 568 C C . ILE A 1 71 ? -3.234 -4.243 15.854 1.00 96.94 71 ILE A C 1
ATOM 570 O O . ILE A 1 71 ? -2.762 -3.154 16.180 1.00 96.94 71 ILE A O 1
ATOM 574 N N . GLY A 1 72 ? -2.712 -5.018 14.909 1.00 92.88 72 GLY A N 1
ATOM 575 C CA . GLY A 1 72 ? -1.529 -4.635 14.153 1.00 92.88 72 GLY A CA 1
ATOM 576 C C . GLY A 1 72 ? -1.475 -5.301 12.785 1.00 92.88 72 GLY A C 1
ATOM 577 O O . GLY A 1 72 ? -2.494 -5.573 12.149 1.00 92.88 72 GLY A O 1
ATOM 578 N N . GLU A 1 73 ? -0.255 -5.569 12.325 1.00 93.25 73 GLU A N 1
ATOM 579 C CA . GLU A 1 73 ? 0.028 -6.011 10.957 1.00 93.25 73 GLU A CA 1
ATOM 580 C C . GLU A 1 73 ? -0.759 -7.259 10.538 1.00 93.25 73 GLU A C 1
ATOM 582 O O . GLU A 1 73 ? -1.242 -7.338 9.409 1.00 93.25 73 GLU A O 1
ATOM 587 N N . LYS A 1 74 ? -0.964 -8.212 11.455 1.00 94.12 74 LYS A N 1
ATOM 588 C CA . LYS A 1 74 ? -1.722 -9.438 11.179 1.00 94.12 74 LYS A CA 1
ATOM 589 C C . LYS A 1 74 ? -3.191 -9.146 10.859 1.00 94.12 74 LYS A C 1
ATOM 59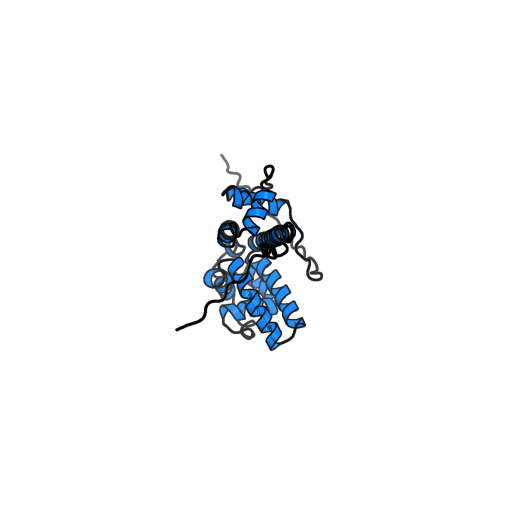1 O O . LYS A 1 74 ? -3.723 -9.681 9.885 1.00 94.12 74 LYS A O 1
ATOM 596 N N . GLU A 1 75 ? -3.852 -8.314 11.662 1.00 95.38 75 GLU A N 1
ATOM 597 C CA . GLU A 1 75 ? -5.248 -7.919 11.452 1.00 95.38 75 GLU A CA 1
ATOM 598 C C . GLU A 1 75 ? -5.408 -7.111 10.162 1.00 95.38 75 GLU A C 1
ATOM 600 O O . GLU A 1 75 ? -6.357 -7.341 9.409 1.00 95.38 75 GLU A O 1
ATOM 605 N N . TYR A 1 76 ? -4.470 -6.202 9.886 1.00 96.62 76 TYR A N 1
ATOM 606 C CA . TYR A 1 76 ? -4.483 -5.404 8.662 1.00 96.62 76 TYR A CA 1
ATOM 607 C C . TYR A 1 76 ? -4.231 -6.252 7.422 1.00 96.62 76 TYR A C 1
ATOM 609 O O . TYR A 1 76 ? -4.933 -6.086 6.431 1.00 96.62 76 TYR A O 1
ATOM 617 N N . SER A 1 77 ? -3.287 -7.191 7.477 1.00 94.06 77 SER A N 1
ATOM 618 C CA . SER A 1 77 ? -3.021 -8.119 6.377 1.00 94.06 77 SER A CA 1
ATOM 619 C C . SER A 1 77 ? -4.266 -8.943 6.037 1.00 94.06 77 SER A C 1
ATOM 621 O O . SER A 1 77 ? -4.663 -9.001 4.872 1.00 94.06 77 SER A O 1
ATOM 623 N N . GLY A 1 78 ? -4.962 -9.472 7.054 1.00 92.62 78 GLY A N 1
ATOM 624 C CA . GLY A 1 78 ? -6.244 -10.162 6.874 1.00 92.62 78 GLY A CA 1
ATOM 625 C C . GLY A 1 78 ? -7.277 -9.286 6.159 1.00 92.62 78 GLY A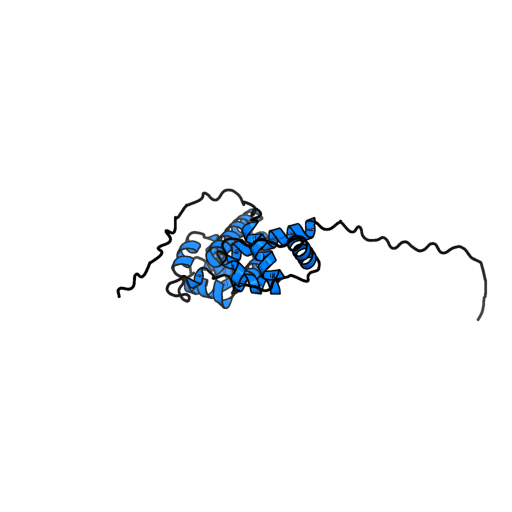 C 1
ATOM 626 O O . GLY A 1 78 ? -7.740 -9.637 5.074 1.00 92.62 78 GLY A O 1
ATOM 627 N N . LEU A 1 79 ? -7.551 -8.092 6.697 1.00 95.31 79 LEU A N 1
ATOM 628 C CA . LEU A 1 79 ? -8.470 -7.122 6.090 1.00 95.31 79 LEU A CA 1
ATOM 629 C C . LEU A 1 79 ? -8.095 -6.798 4.634 1.00 95.31 79 LEU A C 1
ATOM 631 O O . LEU A 1 79 ? -8.943 -6.866 3.746 1.00 95.31 79 LEU A O 1
ATOM 635 N N . LEU A 1 80 ? -6.845 -6.418 4.379 1.00 96.31 80 LEU A N 1
ATOM 636 C CA . LEU A 1 80 ? -6.402 -5.930 3.072 1.00 96.31 80 LEU A CA 1
ATOM 637 C C . LEU A 1 80 ? -6.386 -7.058 2.032 1.00 96.31 80 LEU A C 1
ATOM 639 O O . LEU A 1 80 ? -6.748 -6.825 0.880 1.00 96.31 80 LEU A O 1
ATOM 643 N N . SER A 1 81 ? -6.061 -8.290 2.432 1.00 92.44 81 SER A N 1
ATOM 644 C CA . SER A 1 81 ? -6.105 -9.458 1.543 1.00 92.44 81 SER A CA 1
ATOM 645 C C . SER A 1 81 ? -7.523 -9.826 1.081 1.00 92.44 81 SER A C 1
ATOM 647 O O . SER A 1 81 ? -7.680 -10.339 -0.027 1.00 92.44 81 SER A O 1
ATOM 649 N N . SER A 1 82 ? -8.557 -9.488 1.866 1.00 91.31 82 SER A N 1
ATOM 650 C CA . SER A 1 82 ? -9.968 -9.671 1.477 1.00 91.31 82 SER A CA 1
ATOM 651 C C . SER A 1 82 ? -10.425 -8.707 0.369 1.00 91.31 82 SER A C 1
ATOM 653 O O . SER A 1 82 ? -11.434 -8.935 -0.304 1.00 91.31 82 SER A O 1
ATOM 655 N N . ILE A 1 83 ? -9.679 -7.621 0.141 1.00 94.31 83 ILE A N 1
ATOM 656 C CA . ILE A 1 83 ? -9.982 -6.632 -0.892 1.00 94.31 83 ILE A CA 1
ATOM 657 C C . ILE A 1 83 ? -9.338 -7.077 -2.204 1.00 94.31 83 ILE A C 1
ATOM 659 O O . ILE A 1 83 ? -8.130 -7.277 -2.294 1.00 94.31 83 ILE A O 1
ATOM 663 N N . ARG A 1 84 ? -10.144 -7.177 -3.261 1.00 92.31 84 ARG A N 1
ATOM 664 C CA . ARG A 1 84 ? -9.681 -7.594 -4.588 1.00 92.31 84 ARG A CA 1
ATOM 665 C C . ARG A 1 84 ? -8.674 -6.594 -5.188 1.00 92.31 84 ARG A C 1
ATOM 667 O O . ARG A 1 84 ? -8.998 -5.422 -5.378 1.00 92.31 84 ARG A O 1
ATOM 674 N N . SER A 1 85 ? -7.475 -7.074 -5.529 1.00 92.69 85 SER A N 1
ATOM 675 C CA . SER A 1 85 ? -6.405 -6.273 -6.150 1.00 92.69 85 SER A CA 1
ATOM 676 C C . SER A 1 85 ? -6.673 -5.984 -7.643 1.00 92.69 85 SER A C 1
ATOM 678 O O . SER A 1 85 ? -7.197 -6.860 -8.342 1.00 92.69 85 SER A O 1
ATOM 680 N N . PRO A 1 86 ? -6.273 -4.804 -8.165 1.00 96.44 86 PRO A N 1
ATOM 681 C CA . PRO A 1 86 ? -6.352 -4.436 -9.580 1.00 96.44 86 PRO A CA 1
ATOM 682 C C . PRO A 1 86 ? -5.865 -5.492 -10.579 1.00 96.44 86 PRO A C 1
ATOM 684 O O . PRO A 1 86 ? -6.496 -5.664 -11.619 1.00 96.44 86 PRO A O 1
ATOM 687 N N . ILE A 1 87 ? -4.793 -6.232 -10.267 1.00 95.56 87 ILE A N 1
ATOM 688 C CA . ILE A 1 87 ? -4.234 -7.239 -11.190 1.00 95.56 87 ILE A CA 1
ATOM 689 C C . ILE A 1 87 ? -5.245 -8.336 -11.538 1.00 95.56 87 ILE A C 1
ATOM 691 O O . ILE A 1 87 ? -5.221 -8.870 -12.636 1.00 95.56 87 ILE A O 1
ATOM 695 N N . SER A 1 88 ? -6.192 -8.620 -10.642 1.00 94.38 88 SER A N 1
ATOM 696 C CA . SER A 1 88 ? -7.221 -9.642 -10.861 1.00 94.38 88 SER A CA 1
ATOM 697 C C . SER A 1 88 ? -8.323 -9.243 -11.848 1.00 94.38 88 SER A C 1
ATOM 699 O O . SER A 1 88 ? -9.237 -10.035 -12.093 1.00 94.38 88 SER A O 1
ATOM 701 N N . TYR A 1 89 ? -8.286 -8.013 -12.368 1.00 95.38 89 TYR A N 1
ATOM 702 C CA . TYR A 1 89 ? -9.142 -7.557 -13.466 1.00 95.38 89 TYR A CA 1
ATOM 703 C C . TYR A 1 89 ? -8.421 -7.593 -14.822 1.00 95.38 89 TYR A C 1
ATOM 705 O O . TYR A 1 89 ? -9.031 -7.274 -15.840 1.00 95.38 89 TYR A O 1
ATOM 713 N N . GLU A 1 90 ? -7.141 -7.973 -14.854 1.00 96.44 90 GLU A N 1
ATOM 714 C CA . GLU A 1 90 ? -6.413 -8.189 -16.102 1.00 96.44 90 GLU A CA 1
ATOM 715 C C . GLU A 1 90 ? -6.956 -9.407 -16.845 1.00 96.44 90 GLU A C 1
ATOM 717 O O . GLU A 1 90 ? -7.394 -10.389 -16.244 1.00 96.44 90 GLU A O 1
ATOM 722 N N . LYS A 1 91 ? -6.872 -9.365 -18.177 1.00 95.88 91 LYS A N 1
ATOM 723 C CA . LYS A 1 91 ? -7.225 -10.513 -19.022 1.00 95.88 91 LYS A CA 1
ATOM 724 C C . LYS A 1 91 ? -6.317 -11.719 -18.746 1.00 95.88 91 LYS A C 1
ATOM 726 O O . LYS A 1 91 ? -6.782 -12.854 -18.787 1.00 95.88 91 LYS A O 1
ATOM 731 N N . ASP A 1 92 ? -5.036 -11.461 -18.487 1.00 96.88 92 ASP A N 1
ATOM 732 C CA . ASP A 1 92 ? -4.043 -12.444 -18.057 1.00 96.88 92 ASP A CA 1
ATOM 733 C C . ASP A 1 92 ? -3.207 -11.843 -16.922 1.00 96.88 92 ASP A C 1
ATOM 735 O O . ASP A 1 92 ? -2.387 -10.954 -17.149 1.00 96.88 92 ASP A O 1
ATOM 739 N N . GLU A 1 93 ? -3.386 -12.335 -15.693 1.00 94.56 93 GLU A N 1
ATOM 740 C CA . GLU A 1 93 ? -2.627 -11.835 -14.542 1.00 94.56 93 GLU A CA 1
ATOM 741 C C . GLU A 1 93 ? -1.111 -12.009 -14.707 1.00 94.56 93 GLU A C 1
ATOM 743 O O . GLU A 1 93 ? -0.350 -11.213 -14.161 1.00 94.56 93 GLU A O 1
ATOM 748 N N . ARG A 1 94 ? -0.650 -13.033 -15.444 1.00 97.12 94 ARG A N 1
ATOM 749 C CA . ARG A 1 94 ? 0.786 -13.272 -15.676 1.00 97.12 94 ARG A CA 1
ATOM 750 C C . ARG A 1 94 ? 1.375 -12.319 -16.714 1.00 97.12 94 ARG A C 1
ATOM 752 O O . ARG A 1 94 ? 2.599 -12.198 -16.792 1.00 97.12 94 ARG A O 1
ATOM 759 N N . ASN A 1 95 ? 0.523 -11.633 -17.471 1.00 97.44 95 ASN A N 1
ATOM 760 C CA . ASN A 1 95 ? 0.880 -10.619 -18.455 1.00 97.44 95 ASN A CA 1
ATOM 761 C C . ASN A 1 95 ? -0.038 -9.380 -18.311 1.00 97.44 95 ASN A C 1
ATOM 763 O O . ASN A 1 95 ? -0.878 -9.133 -19.177 1.00 97.44 95 ASN A O 1
ATOM 767 N N . PRO A 1 96 ? 0.095 -8.603 -17.216 1.00 97.31 96 PRO A N 1
ATOM 768 C CA . PRO A 1 96 ? -0.815 -7.511 -16.861 1.00 97.31 96 PRO A CA 1
ATOM 769 C C . PRO A 1 96 ? -0.556 -6.246 -17.701 1.00 97.31 96 PRO A C 1
ATOM 771 O O . PRO A 1 96 ? 0.024 -5.259 -17.237 1.00 97.31 96 PRO A O 1
ATOM 774 N N . GLU A 1 97 ? -0.933 -6.291 -18.978 1.00 97.38 97 GLU A N 1
ATOM 775 C CA . GLU A 1 97 ? -0.671 -5.230 -19.959 1.00 97.38 97 GLU A CA 1
ATOM 776 C C . GLU A 1 97 ? -1.338 -3.898 -19.598 1.00 97.38 97 GLU A C 1
ATOM 778 O O . GLU A 1 97 ? -0.755 -2.837 -19.837 1.00 97.38 97 GLU A O 1
ATOM 783 N N . THR A 1 98 ? -2.523 -3.930 -18.981 1.00 96.75 98 THR A N 1
ATOM 784 C CA . THR A 1 98 ? -3.272 -2.712 -18.639 1.00 96.75 98 THR A CA 1
ATOM 785 C C . THR A 1 98 ? -2.561 -1.933 -17.534 1.00 96.75 98 THR A C 1
ATOM 787 O O . THR A 1 98 ? -2.299 -0.734 -17.670 1.00 96.75 98 THR A O 1
ATOM 790 N N . LEU A 1 99 ? -2.190 -2.612 -16.449 1.00 96.44 99 LEU A N 1
ATOM 791 C CA . LEU A 1 99 ? -1.406 -2.062 -15.348 1.00 96.44 99 LEU A CA 1
ATOM 792 C C . LEU A 1 99 ? -0.024 -1.632 -15.830 1.00 96.44 99 LEU A C 1
ATOM 794 O O . LEU A 1 99 ? 0.408 -0.526 -15.496 1.00 96.44 99 LEU A O 1
ATOM 798 N N . PHE A 1 100 ? 0.638 -2.449 -16.658 1.00 97.56 100 PHE A N 1
ATOM 799 C CA . PHE A 1 100 ? 1.920 -2.082 -17.254 1.00 97.56 100 PHE A CA 1
ATOM 800 C C . PHE A 1 100 ? 1.820 -0.779 -18.058 1.00 97.56 100 PHE A C 1
ATOM 802 O O . PHE A 1 100 ? 2.651 0.115 -17.890 1.00 97.56 100 PHE A O 1
ATOM 809 N N . GLY A 1 101 ? 0.778 -0.619 -18.877 1.00 96.56 101 GLY A N 1
ATOM 810 C CA . GLY A 1 101 ? 0.532 0.606 -19.638 1.00 96.56 101 GLY A CA 1
ATOM 811 C C . GLY A 1 101 ? 0.338 1.843 -18.753 1.00 96.56 101 GLY A C 1
ATOM 812 O O . GLY A 1 101 ? 0.811 2.927 -19.102 1.00 96.56 101 GLY A O 1
ATOM 813 N N . ARG A 1 102 ? -0.295 1.691 -17.580 1.00 95.31 102 ARG A N 1
ATOM 814 C CA . ARG A 1 102 ? -0.473 2.788 -16.610 1.00 95.31 102 ARG A CA 1
ATOM 815 C C . ARG A 1 102 ? 0.848 3.212 -15.974 1.00 95.31 102 ARG A C 1
ATOM 817 O O . ARG A 1 102 ? 1.140 4.404 -15.960 1.00 95.31 102 ARG A O 1
ATOM 824 N N . ILE A 1 103 ? 1.664 2.261 -15.515 1.00 94.69 103 ILE A N 1
ATOM 825 C CA . ILE A 1 103 ? 2.954 2.578 -14.878 1.00 94.69 103 ILE A CA 1
ATOM 826 C C . ILE A 1 103 ? 4.012 3.044 -15.887 1.00 94.69 103 ILE A C 1
ATOM 828 O O . ILE A 1 103 ? 4.939 3.763 -15.528 1.00 94.69 103 ILE A O 1
ATOM 832 N N . SER A 1 104 ? 3.893 2.650 -17.160 1.00 90.94 104 SER A N 1
ATOM 833 C CA . SER A 1 104 ? 4.923 2.920 -18.173 1.00 90.94 104 SER A CA 1
ATOM 834 C C . SER A 1 104 ? 5.090 4.403 -18.495 1.00 90.94 104 SER A C 1
ATOM 836 O O . SER A 1 104 ? 6.150 4.819 -18.968 1.00 90.94 104 SER A O 1
ATOM 838 N N . LYS A 1 105 ? 4.065 5.208 -18.201 1.00 90.25 105 LYS A N 1
ATOM 839 C CA . LYS A 1 105 ? 4.063 6.660 -18.404 1.00 90.25 105 LYS A CA 1
ATOM 840 C C . LYS A 1 105 ? 4.960 7.407 -17.412 1.00 90.25 105 LYS A C 1
ATOM 842 O O . LYS A 1 105 ? 5.352 8.533 -17.695 1.00 90.25 105 LYS A O 1
ATOM 847 N N . ASP A 1 106 ? 5.324 6.777 -16.297 1.00 95.06 106 ASP A N 1
ATOM 848 C CA . ASP A 1 106 ? 6.133 7.382 -15.245 1.00 95.06 106 ASP A CA 1
ATOM 849 C C . ASP A 1 106 ? 7.502 6.686 -15.148 1.00 95.06 106 ASP A C 1
ATOM 851 O O . ASP A 1 106 ? 7.631 5.470 -14.967 1.00 95.06 106 ASP A O 1
ATOM 855 N N . ARG A 1 107 ? 8.572 7.468 -15.318 1.00 95.12 107 ARG A N 1
ATOM 856 C CA . ARG A 1 107 ? 9.947 6.951 -15.328 1.00 95.12 107 ARG A CA 1
ATOM 857 C C . ARG A 1 107 ? 10.388 6.474 -13.941 1.00 95.12 107 ARG A C 1
ATOM 859 O O . ARG A 1 107 ? 11.155 5.512 -13.857 1.00 95.12 107 ARG A O 1
ATOM 866 N N . GLN A 1 108 ? 9.935 7.133 -12.881 1.00 96.38 108 GLN A N 1
ATOM 867 C CA . GLN A 1 108 ? 10.248 6.816 -11.495 1.00 96.38 108 GLN A CA 1
ATOM 868 C C . GLN A 1 108 ? 9.509 5.542 -11.073 1.00 96.38 108 GLN A C 1
ATOM 870 O O . GLN A 1 108 ? 10.145 4.663 -10.496 1.00 96.38 108 GLN A O 1
ATOM 875 N N . MET A 1 109 ? 8.238 5.360 -11.452 1.00 97.75 109 MET A N 1
ATOM 876 C CA . MET A 1 109 ? 7.504 4.101 -11.224 1.00 97.75 109 MET A CA 1
ATOM 877 C C . MET A 1 109 ? 8.190 2.911 -11.888 1.00 97.75 109 MET A C 1
ATOM 879 O O . MET A 1 109 ? 8.429 1.890 -11.242 1.00 97.75 109 MET A O 1
ATOM 883 N N . ARG A 1 110 ? 8.587 3.055 -13.161 1.00 97.44 110 ARG A N 1
ATOM 884 C CA . ARG A 1 110 ? 9.391 2.030 -13.841 1.00 97.44 110 ARG A CA 1
ATOM 885 C C . ARG A 1 110 ? 10.727 1.796 -13.128 1.00 97.44 110 ARG A C 1
ATOM 887 O O . ARG A 1 110 ? 11.173 0.660 -13.023 1.00 97.44 110 ARG A O 1
ATOM 894 N N . GLY A 1 111 ? 11.357 2.846 -12.604 1.00 96.75 111 GLY A N 1
ATOM 895 C CA . GLY A 1 111 ? 12.563 2.742 -11.777 1.00 96.75 111 GLY A CA 1
ATOM 896 C C . GLY A 1 111 ? 12.354 1.921 -10.503 1.00 96.75 111 GLY A C 1
ATOM 897 O O . GLY A 1 111 ? 13.177 1.059 -10.203 1.00 96.75 111 GLY A O 1
ATOM 898 N N . ILE A 1 112 ? 11.242 2.143 -9.797 1.00 97.81 112 ILE A N 1
ATOM 899 C CA . ILE A 1 112 ? 10.864 1.407 -8.582 1.00 97.81 112 ILE A CA 1
ATOM 900 C C . ILE A 1 112 ? 10.669 -0.077 -8.904 1.00 97.81 112 ILE A C 1
ATOM 902 O O . ILE A 1 112 ? 11.296 -0.933 -8.280 1.00 97.81 112 ILE A O 1
ATOM 906 N N . VAL A 1 113 ? 9.862 -0.392 -9.922 1.00 97.88 113 VAL A N 1
ATOM 907 C CA . VAL A 1 113 ? 9.618 -1.786 -10.329 1.00 97.88 113 VAL A CA 1
ATOM 908 C C . VAL A 1 113 ? 10.922 -2.465 -10.752 1.00 97.88 113 VAL A C 1
ATOM 910 O O . VAL A 1 113 ? 11.206 -3.576 -10.311 1.00 97.88 113 VAL A O 1
ATOM 913 N N . ALA A 1 114 ? 11.760 -1.797 -11.548 1.00 97.75 114 ALA A N 1
ATOM 914 C CA . ALA A 1 114 ? 13.042 -2.348 -11.981 1.00 97.75 114 ALA A CA 1
ATOM 915 C C . ALA A 1 114 ? 14.011 -2.590 -10.817 1.00 97.75 114 ALA A C 1
ATOM 917 O O . ALA A 1 114 ? 14.663 -3.635 -10.774 1.00 97.75 114 ALA A O 1
ATOM 918 N N . TYR A 1 115 ? 14.065 -1.670 -9.851 1.00 97.00 115 TYR A N 1
ATOM 919 C CA . TYR A 1 115 ? 14.878 -1.830 -8.651 1.00 97.00 115 TYR A CA 1
ATOM 920 C C . TYR A 1 115 ? 14.492 -3.089 -7.876 1.00 97.00 115 TYR A C 1
ATOM 922 O O . TYR A 1 115 ? 15.356 -3.909 -7.579 1.00 97.00 115 TYR A O 1
ATOM 930 N N . PHE A 1 116 ? 13.205 -3.278 -7.591 1.00 97.50 116 PHE A N 1
ATOM 931 C CA . PHE A 1 116 ? 12.770 -4.414 -6.784 1.00 97.50 116 PHE A CA 1
ATOM 932 C C . PHE A 1 116 ? 12.787 -5.738 -7.555 1.00 97.50 116 PHE A C 1
ATOM 934 O O . PHE A 1 116 ? 13.214 -6.747 -7.007 1.00 97.50 116 PHE A O 1
ATOM 941 N N . VAL A 1 117 ? 12.388 -5.750 -8.832 1.00 97.44 117 VAL A N 1
ATOM 942 C CA . VAL A 1 117 ? 12.315 -6.989 -9.631 1.00 97.44 117 VAL A CA 1
ATOM 943 C C . VAL A 1 117 ? 13.678 -7.450 -10.128 1.00 97.44 117 VAL A C 1
ATOM 945 O O . VAL A 1 117 ? 13.923 -8.651 -10.234 1.00 97.44 117 VAL A O 1
ATOM 948 N N . ARG A 1 118 ? 14.558 -6.511 -10.484 1.00 95.25 118 ARG A N 1
ATOM 949 C CA . ARG A 1 118 ? 15.823 -6.811 -11.171 1.00 95.25 118 ARG A CA 1
ATOM 950 C C . ARG A 1 118 ? 17.061 -6.394 -10.384 1.00 95.25 118 ARG A C 1
ATOM 952 O O . ARG A 1 118 ? 18.166 -6.669 -10.837 1.00 95.25 118 ARG A O 1
ATOM 959 N N . GLY A 1 119 ? 16.902 -5.718 -9.246 1.00 94.88 119 GLY A N 1
ATOM 960 C CA . GLY A 1 119 ? 18.020 -5.169 -8.475 1.00 94.88 119 GLY A CA 1
ATOM 961 C C . GLY A 1 119 ? 18.703 -3.968 -9.140 1.00 94.88 119 GLY A C 1
ATOM 962 O O . GLY A 1 119 ? 19.738 -3.517 -8.654 1.00 94.88 119 GLY A O 1
ATOM 963 N N . ASP A 1 120 ? 18.153 -3.449 -10.245 1.00 93.38 120 ASP A N 1
ATOM 964 C CA . ASP A 1 120 ? 18.779 -2.414 -11.071 1.00 93.38 120 ASP A CA 1
ATOM 965 C C . ASP A 1 120 ? 17.759 -1.357 -11.508 1.00 93.38 120 ASP A C 1
ATOM 967 O O . ASP A 1 120 ? 16.903 -1.587 -12.363 1.00 93.38 120 ASP A O 1
ATOM 971 N N . LEU A 1 121 ? 17.906 -0.150 -10.965 1.00 92.69 121 LEU A N 1
ATOM 972 C CA . LEU A 1 121 ? 17.059 0.998 -11.286 1.00 92.69 121 LEU A CA 1
ATOM 973 C C . LEU A 1 121 ? 17.231 1.486 -12.740 1.00 92.69 121 LEU A C 1
ATOM 975 O O . LEU A 1 121 ? 16.314 2.086 -13.308 1.00 92.69 121 LEU A O 1
ATOM 979 N N . GLN A 1 122 ? 18.377 1.218 -13.377 1.00 92.75 122 GLN A N 1
ATOM 980 C CA . GLN A 1 122 ? 18.606 1.555 -14.787 1.00 92.75 122 GLN A CA 1
ATOM 981 C C . GLN A 1 122 ? 17.953 0.549 -15.743 1.00 92.75 122 GLN A C 1
ATOM 983 O O . GLN A 1 122 ? 17.802 0.838 -16.929 1.00 92.75 122 GLN A O 1
ATOM 988 N N . ALA A 1 123 ? 17.472 -0.597 -15.252 1.00 95.38 123 ALA A N 1
ATOM 989 C CA . ALA A 1 123 ? 16.723 -1.554 -16.062 1.00 95.38 123 ALA A CA 1
ATOM 990 C C . ALA A 1 123 ? 15.272 -1.121 -16.367 1.00 95.38 123 ALA A C 1
ATOM 992 O O . ALA A 1 123 ? 14.563 -1.855 -17.054 1.00 95.38 123 ALA A O 1
ATOM 993 N N . ARG A 1 124 ? 14.842 0.071 -15.925 1.00 94.69 124 ARG A N 1
ATOM 994 C CA . ARG A 1 124 ? 13.486 0.633 -16.113 1.00 94.69 124 ARG A CA 1
ATOM 995 C C . ARG A 1 124 ? 12.993 0.694 -17.563 1.00 94.69 124 ARG A C 1
ATOM 997 O O . ARG A 1 124 ? 11.794 0.605 -17.804 1.00 94.69 124 ARG A O 1
ATOM 1004 N N . ASP A 1 125 ? 13.901 0.842 -18.525 1.00 93.75 125 ASP A N 1
ATOM 1005 C CA . ASP A 1 125 ? 13.568 0.924 -19.956 1.00 93.75 125 ASP A CA 1
ATOM 1006 C C . ASP A 1 125 ? 13.494 -0.464 -20.619 1.00 93.75 125 ASP A C 1
ATOM 1008 O O . ASP A 1 125 ? 13.156 -0.586 -21.790 1.00 93.75 125 ASP A O 1
ATOM 1012 N N . ARG A 1 126 ? 13.787 -1.524 -19.855 1.00 95.00 126 ARG A N 1
ATOM 1013 C CA . ARG A 1 126 ? 13.757 -2.930 -20.285 1.00 95.00 126 ARG A CA 1
ATOM 1014 C C . ARG A 1 126 ? 12.660 -3.732 -19.582 1.00 95.00 126 ARG A C 1
ATOM 1016 O O . ARG A 1 126 ? 12.708 -4.963 -19.626 1.00 95.00 126 ARG A O 1
ATOM 1023 N N . LEU A 1 127 ? 11.751 -3.063 -18.871 1.00 96.81 127 LEU A N 1
ATOM 1024 C CA . LEU A 1 127 ? 10.627 -3.714 -18.208 1.00 96.81 127 LEU A CA 1
ATOM 1025 C C . LEU A 1 127 ? 9.612 -4.226 -19.228 1.00 96.81 127 LEU A C 1
ATOM 1027 O O . LEU A 1 127 ? 9.393 -3.609 -20.267 1.00 96.81 127 LEU A O 1
ATOM 1031 N N . ALA A 1 128 ? 8.977 -5.335 -18.882 1.00 97.00 128 ALA A N 1
ATOM 1032 C CA . ALA A 1 128 ? 7.861 -5.931 -19.595 1.00 97.00 128 ALA A CA 1
ATOM 1033 C C . ALA A 1 128 ? 6.694 -6.164 -18.615 1.00 97.00 128 ALA A C 1
ATOM 1035 O O . ALA A 1 128 ? 6.911 -6.149 -17.396 1.00 97.00 128 ALA A O 1
ATOM 1036 N N . PRO A 1 129 ? 5.460 -6.414 -19.092 1.00 97.69 129 PRO A N 1
ATOM 1037 C CA . PRO A 1 129 ? 4.320 -6.636 -18.202 1.00 97.69 129 PRO A CA 1
ATOM 1038 C C . PRO A 1 129 ? 4.554 -7.756 -17.177 1.00 97.69 129 PRO A C 1
ATOM 1040 O O . PRO A 1 129 ? 4.135 -7.647 -16.026 1.00 97.69 129 PRO A O 1
ATOM 1043 N N . GLN A 1 130 ? 5.308 -8.798 -17.534 1.00 97.81 130 GLN A N 1
ATOM 1044 C CA . GLN A 1 130 ? 5.647 -9.897 -16.624 1.00 97.81 130 GLN A CA 1
ATOM 1045 C C . GLN A 1 130 ? 6.464 -9.432 -15.407 1.00 97.81 130 GLN A C 1
ATOM 1047 O O . GLN A 1 130 ? 6.402 -10.068 -14.355 1.00 97.81 130 GLN A O 1
ATOM 1052 N N . ASP A 1 131 ? 7.219 -8.334 -15.508 1.00 97.75 131 ASP A N 1
ATOM 1053 C CA . ASP A 1 131 ? 7.910 -7.758 -14.350 1.00 97.75 131 ASP A CA 1
ATOM 1054 C C . ASP A 1 131 ? 6.912 -7.160 -13.349 1.00 97.75 131 ASP A C 1
ATOM 1056 O O . ASP A 1 131 ? 7.129 -7.264 -12.147 1.00 97.75 131 ASP A O 1
ATOM 1060 N N . VAL A 1 132 ? 5.785 -6.611 -13.816 1.00 97.25 132 VAL A N 1
ATOM 1061 C CA . VAL A 1 132 ? 4.697 -6.130 -12.944 1.00 97.25 132 VAL A CA 1
ATOM 1062 C C . VAL A 1 132 ? 4.027 -7.298 -12.231 1.00 97.25 132 VAL A C 1
ATOM 1064 O O . VAL A 1 132 ? 3.784 -7.223 -11.029 1.00 97.25 132 VAL A O 1
ATOM 1067 N N . TYR A 1 133 ? 3.804 -8.414 -12.930 1.00 97.69 133 TYR A N 1
ATOM 1068 C CA . TYR A 1 133 ? 3.337 -9.642 -12.286 1.00 97.69 133 TYR A CA 1
ATOM 1069 C C . TYR A 1 133 ? 4.310 -10.112 -11.197 1.00 97.69 133 TYR A C 1
ATOM 1071 O O . TYR A 1 133 ? 3.882 -10.375 -10.076 1.00 97.69 133 TYR A O 1
ATOM 1079 N N . LYS A 1 134 ? 5.618 -10.180 -11.484 1.00 97.94 134 LYS A N 1
ATOM 1080 C CA . LYS A 1 134 ? 6.629 -10.555 -10.477 1.00 97.94 134 LYS A CA 1
ATOM 1081 C C . LYS A 1 134 ? 6.601 -9.603 -9.284 1.00 97.94 134 LYS A C 1
ATOM 1083 O O . LYS A 1 134 ? 6.576 -10.061 -8.145 1.00 97.94 134 LYS A O 1
ATOM 1088 N N . PHE A 1 135 ? 6.548 -8.300 -9.549 1.00 97.75 135 PHE A N 1
ATOM 1089 C CA . PHE A 1 135 ? 6.463 -7.271 -8.522 1.00 97.75 135 PHE A CA 1
ATOM 1090 C C . PHE A 1 135 ? 5.274 -7.509 -7.581 1.00 97.75 135 PHE A C 1
ATOM 1092 O O . PHE A 1 135 ? 5.473 -7.600 -6.375 1.00 97.75 135 PHE A O 1
ATOM 1099 N N . ILE A 1 136 ? 4.066 -7.689 -8.126 1.00 96.56 136 ILE A N 1
ATOM 1100 C CA . ILE A 1 136 ? 2.822 -7.798 -7.345 1.00 96.56 136 ILE A CA 1
ATOM 1101 C C . ILE A 1 136 ? 2.628 -9.191 -6.732 1.00 96.56 136 ILE A C 1
ATOM 1103 O O . ILE A 1 136 ? 2.089 -9.311 -5.645 1.00 96.56 136 ILE A O 1
ATOM 1107 N N . ARG A 1 137 ? 2.991 -10.277 -7.421 1.00 95.56 137 ARG A N 1
ATOM 1108 C CA . ARG A 1 137 ? 2.638 -11.645 -6.989 1.00 95.56 137 ARG A CA 1
ATOM 1109 C C . ARG A 1 137 ? 3.779 -12.412 -6.336 1.00 95.56 137 ARG A C 1
ATOM 1111 O O . ARG A 1 137 ? 3.504 -13.387 -5.645 1.00 95.56 137 ARG A O 1
ATOM 1118 N N . GLN A 1 138 ? 5.031 -12.025 -6.573 1.00 96.25 138 GLN A N 1
ATOM 1119 C CA . GLN A 1 138 ? 6.198 -12.761 -6.070 1.00 96.25 138 GLN A CA 1
ATOM 1120 C C . GLN A 1 138 ? 7.007 -11.962 -5.053 1.00 96.25 138 GLN A C 1
ATOM 1122 O O . GLN A 1 138 ? 7.531 -12.553 -4.116 1.00 96.25 138 GLN A O 1
ATOM 1127 N N . ILE A 1 139 ? 7.119 -10.646 -5.241 1.00 96.81 139 ILE A N 1
ATOM 1128 C CA . ILE A 1 139 ? 7.947 -9.791 -4.383 1.00 96.81 139 ILE A CA 1
ATOM 1129 C C . ILE A 1 139 ? 7.094 -9.124 -3.308 1.00 96.81 139 ILE A C 1
ATOM 1131 O O . ILE A 1 139 ? 7.430 -9.212 -2.133 1.00 96.81 139 ILE A O 1
ATOM 1135 N N . PHE A 1 140 ? 5.978 -8.509 -3.701 1.00 96.62 140 PHE A N 1
ATOM 1136 C CA . PHE A 1 140 ? 5.078 -7.797 -2.797 1.00 96.62 140 PHE A CA 1
ATOM 1137 C C . PHE A 1 140 ? 3.626 -8.270 -2.950 1.00 96.62 140 PHE A C 1
ATOM 1139 O O . PHE A 1 140 ? 2.776 -7.528 -3.437 1.00 96.62 140 PHE A O 1
ATOM 1146 N N . PRO A 1 141 ? 3.307 -9.510 -2.538 1.00 93.38 141 PRO A N 1
ATOM 1147 C CA . PRO A 1 141 ? 1.925 -9.991 -2.528 1.00 93.38 141 PRO A CA 1
ATOM 1148 C C . PRO A 1 141 ? 1.020 -9.187 -1.583 1.00 93.38 141 PRO A C 1
ATOM 1150 O O . PRO A 1 141 ? -0.192 -9.146 -1.796 1.00 93.38 141 PRO A O 1
ATOM 1153 N N . SER A 1 142 ? 1.596 -8.548 -0.560 1.00 93.94 142 SER A N 1
ATOM 1154 C CA . SER A 1 142 ? 0.901 -7.672 0.379 1.00 93.94 142 SER A CA 1
ATOM 1155 C C . SER A 1 142 ? 1.244 -6.205 0.135 1.00 93.94 142 SER A C 1
ATOM 1157 O O . SER A 1 142 ? 2.405 -5.831 -0.039 1.00 93.94 142 SER A O 1
ATOM 1159 N N . VAL A 1 143 ? 0.225 -5.347 0.220 1.00 95.62 143 VAL A N 1
ATOM 1160 C CA . VAL A 1 143 ? 0.392 -3.889 0.177 1.00 95.62 143 VAL A CA 1
ATOM 1161 C C . VAL A 1 143 ? 1.249 -3.366 1.341 1.00 95.62 143 VAL A C 1
ATOM 1163 O O . VAL A 1 143 ? 1.982 -2.393 1.167 1.00 95.62 143 VAL A O 1
ATOM 1166 N N . LEU A 1 144 ? 1.210 -4.045 2.496 1.00 96.06 144 LEU A N 1
ATOM 1167 C CA . LEU A 1 144 ? 2.031 -3.719 3.668 1.00 96.06 144 LEU A CA 1
ATOM 1168 C C . LEU A 1 144 ? 3.513 -4.004 3.403 1.00 96.06 144 LEU A C 1
ATOM 1170 O O . LEU A 1 144 ? 4.357 -3.181 3.740 1.00 96.06 144 LEU A O 1
ATOM 1174 N N . ASP A 1 145 ? 3.829 -5.121 2.736 1.00 94.62 145 ASP A N 1
ATOM 1175 C CA . ASP A 1 145 ? 5.216 -5.475 2.402 1.00 94.62 145 ASP A CA 1
ATOM 1176 C C . ASP A 1 145 ? 5.835 -4.420 1.481 1.00 94.62 145 ASP A C 1
ATOM 1178 O O . ASP A 1 145 ? 6.985 -4.016 1.664 1.00 94.62 145 ASP A O 1
ATOM 1182 N N . TYR A 1 146 ? 5.055 -3.943 0.506 1.00 96.44 146 TYR A N 1
ATOM 1183 C CA . TYR A 1 146 ? 5.482 -2.861 -0.373 1.00 96.44 146 TYR A CA 1
ATOM 1184 C C . TYR A 1 146 ? 5.707 -1.559 0.402 1.00 96.44 146 TYR A C 1
ATOM 1186 O O . TYR A 1 146 ? 6.783 -0.977 0.279 1.00 96.44 146 TYR A O 1
ATOM 1194 N N . GLU A 1 147 ? 4.744 -1.118 1.221 1.00 95.44 147 GLU A N 1
ATOM 1195 C CA . GLU A 1 147 ? 4.883 0.100 2.033 1.00 95.44 147 GLU A CA 1
ATOM 1196 C C . GLU A 1 147 ? 6.121 0.037 2.946 1.00 95.44 147 GLU A C 1
ATOM 1198 O O . GLU A 1 147 ? 6.925 0.971 2.957 1.00 95.44 147 GLU A O 1
ATOM 1203 N N . ASN A 1 148 ? 6.335 -1.090 3.629 1.00 93.38 148 ASN A N 1
ATOM 1204 C CA . ASN A 1 148 ? 7.490 -1.310 4.500 1.00 93.38 148 ASN A CA 1
ATOM 1205 C C . ASN A 1 148 ? 8.820 -1.257 3.726 1.00 93.38 148 ASN A C 1
ATOM 1207 O O . ASN A 1 148 ? 9.812 -0.703 4.206 1.00 93.38 148 ASN A O 1
ATOM 1211 N N . ALA A 1 149 ? 8.858 -1.801 2.506 1.00 94.12 149 ALA A N 1
ATOM 1212 C CA . ALA A 1 149 ? 10.058 -1.797 1.674 1.00 94.12 149 ALA A CA 1
ATOM 1213 C C . ALA A 1 149 ? 10.392 -0.417 1.078 1.00 94.12 149 ALA A C 1
ATOM 1215 O O . ALA A 1 149 ? 11.551 -0.170 0.721 1.00 94.12 149 ALA A O 1
ATOM 1216 N N . LEU A 1 150 ? 9.413 0.492 0.978 1.00 93.81 150 LEU A N 1
ATOM 1217 C CA . LEU A 1 150 ? 9.620 1.820 0.400 1.00 93.81 150 LEU A CA 1
ATOM 1218 C C . LEU A 1 150 ? 10.586 2.682 1.211 1.00 93.81 150 LEU A C 1
ATOM 1220 O O . LEU A 1 150 ? 11.368 3.402 0.597 1.00 93.81 150 LEU A O 1
ATOM 1224 N N . GLY A 1 151 ? 10.584 2.597 2.546 1.00 89.56 151 GLY A N 1
ATOM 1225 C CA . GLY A 1 151 ? 11.463 3.416 3.396 1.00 89.56 151 GLY A CA 1
ATOM 1226 C C . GLY A 1 151 ? 12.939 3.253 3.023 1.00 89.56 151 GLY A C 1
ATOM 1227 O O . GLY A 1 151 ? 13.588 4.200 2.586 1.00 89.56 151 GLY A O 1
ATOM 1228 N N . ASN A 1 152 ? 13.423 2.007 3.037 1.00 91.00 152 ASN A N 1
ATOM 1229 C CA . ASN A 1 152 ? 14.802 1.675 2.661 1.00 91.00 152 ASN A CA 1
ATOM 1230 C C . ASN A 1 152 ? 15.146 2.087 1.220 1.00 91.00 152 ASN A C 1
ATOM 1232 O O . ASN A 1 152 ? 16.281 2.466 0.923 1.00 91.00 152 ASN A O 1
ATOM 1236 N N . PHE A 1 153 ? 14.183 1.982 0.302 1.00 93.69 153 PHE A N 1
ATOM 1237 C CA . PHE A 1 153 ? 14.372 2.420 -1.076 1.00 93.69 153 PHE A CA 1
ATOM 1238 C C . PHE A 1 153 ? 14.524 3.944 -1.167 1.00 93.69 153 PHE A C 1
ATOM 1240 O O . PHE A 1 153 ? 15.453 4.420 -1.820 1.00 93.69 153 PHE A O 1
ATOM 1247 N N . LEU A 1 154 ? 13.659 4.708 -0.501 1.00 94.00 154 LEU A N 1
ATOM 1248 C CA . LEU A 1 154 ? 13.684 6.171 -0.526 1.00 94.00 154 LEU A CA 1
ATOM 1249 C C . LEU A 1 154 ? 14.933 6.733 0.158 1.00 94.00 154 LEU A C 1
ATOM 1251 O O . LEU A 1 154 ? 15.565 7.625 -0.406 1.00 94.00 154 LEU A O 1
ATOM 1255 N N . ASP A 1 155 ? 15.352 6.153 1.282 1.00 91.81 155 ASP A N 1
ATOM 1256 C CA . ASP A 1 155 ? 16.600 6.523 1.963 1.00 91.81 155 ASP A CA 1
ATOM 1257 C C . ASP A 1 155 ? 17.813 6.283 1.055 1.00 91.81 155 ASP A C 1
ATOM 1259 O O . ASP A 1 155 ? 18.756 7.077 0.993 1.00 91.81 155 ASP A O 1
ATOM 1263 N N . ARG A 1 156 ? 17.779 5.194 0.274 1.00 92.44 156 ARG A N 1
ATOM 1264 C CA . ARG A 1 156 ? 18.801 4.918 -0.735 1.00 92.44 156 ARG A CA 1
ATOM 1265 C C . ARG A 1 156 ? 18.780 5.970 -1.845 1.00 92.44 156 ARG A C 1
ATOM 1267 O O . ARG A 1 156 ? 19.846 6.437 -2.241 1.00 92.44 156 ARG A O 1
ATOM 1274 N N . ILE A 1 157 ? 17.607 6.348 -2.352 1.00 93.56 157 ILE A N 1
ATOM 1275 C CA . ILE A 1 157 ? 17.486 7.405 -3.366 1.00 93.56 157 ILE A CA 1
ATOM 1276 C C . ILE A 1 157 ? 18.068 8.723 -2.852 1.00 93.56 157 ILE A C 1
ATOM 1278 O O . ILE A 1 157 ? 18.863 9.323 -3.575 1.00 93.56 157 ILE A O 1
ATOM 1282 N N . GLU A 1 158 ? 17.727 9.130 -1.628 1.00 91.75 158 GLU A N 1
ATOM 1283 C CA . GLU A 1 158 ? 18.249 10.347 -0.997 1.00 91.75 158 GLU A CA 1
ATOM 1284 C C . GLU A 1 158 ? 19.776 10.305 -0.902 1.00 91.75 158 GLU A C 1
ATOM 1286 O O . GLU A 1 158 ? 20.455 11.208 -1.384 1.00 91.75 158 GLU A O 1
ATOM 1291 N N . LYS A 1 159 ? 20.329 9.204 -0.376 1.00 92.62 159 LYS A N 1
ATOM 1292 C CA . LYS A 1 159 ? 21.774 9.037 -0.182 1.00 92.62 159 LYS A CA 1
ATOM 1293 C C . LYS A 1 159 ? 22.586 9.127 -1.477 1.00 92.62 159 LYS A C 1
ATOM 1295 O O . LYS A 1 159 ? 23.719 9.599 -1.451 1.00 92.62 159 LYS A O 1
ATOM 1300 N N . PHE A 1 160 ? 22.057 8.611 -2.587 1.00 91.12 160 PHE A N 1
ATOM 1301 C CA . PHE A 1 160 ? 22.754 8.608 -3.880 1.00 91.12 160 PHE A CA 1
ATOM 1302 C C . PHE A 1 160 ? 22.446 9.831 -4.751 1.00 91.12 160 PHE A C 1
ATOM 1304 O O . PHE A 1 160 ? 23.104 10.015 -5.774 1.00 91.12 160 PHE A O 1
ATOM 1311 N N . ASN A 1 161 ? 21.439 10.624 -4.388 1.00 90.31 161 ASN A N 1
ATOM 1312 C CA . ASN A 1 161 ? 21.017 11.799 -5.139 1.00 90.31 161 ASN A CA 1
ATOM 1313 C C . ASN A 1 161 ? 20.879 12.970 -4.159 1.00 90.31 161 ASN A C 1
ATOM 1315 O O . ASN A 1 161 ? 21.876 13.463 -3.641 1.00 90.31 161 ASN A O 1
ATOM 1319 N N . ASP A 1 162 ? 19.647 13.405 -3.917 1.00 87.06 162 ASP A N 1
ATOM 1320 C CA . ASP A 1 162 ? 19.293 14.472 -3.004 1.00 87.06 162 ASP A CA 1
ATOM 1321 C C . ASP A 1 162 ? 17.855 14.281 -2.491 1.00 87.06 162 ASP A C 1
ATOM 1323 O O . ASP A 1 162 ? 17.112 13.373 -2.894 1.00 87.06 162 ASP A O 1
ATOM 1327 N N . ASN A 1 163 ? 17.454 15.185 -1.599 1.00 90.31 163 ASN A N 1
ATOM 1328 C CA . ASN A 1 163 ? 16.106 15.227 -1.049 1.00 90.31 163 ASN A CA 1
ATOM 1329 C C . ASN A 1 163 ? 15.035 15.473 -2.115 1.00 90.31 163 ASN A C 1
ATOM 1331 O O . ASN A 1 163 ? 13.949 14.903 -2.037 1.00 90.31 163 ASN A O 1
ATOM 1335 N N . GLN A 1 164 ? 15.328 16.276 -3.138 1.00 92.06 164 GLN A N 1
ATOM 1336 C CA . GLN A 1 164 ? 14.369 16.542 -4.207 1.00 92.06 164 GLN A CA 1
ATOM 1337 C C . GLN A 1 164 ? 14.024 15.252 -4.961 1.00 92.06 164 GLN A C 1
ATOM 1339 O O . GLN A 1 164 ? 12.849 14.947 -5.183 1.00 92.06 164 GLN A O 1
ATOM 1344 N N . LYS A 1 165 ? 15.030 14.433 -5.273 1.00 91.12 165 LYS A N 1
ATOM 1345 C CA . LYS A 1 165 ? 14.848 13.141 -5.927 1.00 91.12 165 LYS A CA 1
ATOM 1346 C C . LYS A 1 165 ? 14.102 12.159 -5.040 1.00 91.12 165 LYS A C 1
ATOM 1348 O O . LYS A 1 165 ? 13.232 11.447 -5.541 1.00 91.12 165 LYS A O 1
ATOM 1353 N N . ARG A 1 166 ? 14.389 12.148 -3.735 1.00 93.56 166 ARG A N 1
ATOM 1354 C CA . ARG A 1 166 ? 13.622 11.366 -2.757 1.00 93.56 166 ARG A CA 1
ATOM 1355 C C . ARG A 1 166 ? 12.129 11.701 -2.840 1.00 93.56 166 ARG A C 1
ATOM 1357 O O . ARG A 1 166 ? 11.325 10.783 -2.970 1.00 93.56 166 ARG A O 1
ATOM 1364 N N . PHE A 1 167 ? 11.759 12.984 -2.846 1.00 92.81 167 PHE A N 1
ATOM 1365 C CA . PHE A 1 167 ? 10.354 13.407 -2.942 1.00 92.81 167 PHE A CA 1
ATOM 1366 C C . PHE A 1 167 ? 9.685 13.005 -4.263 1.00 92.81 167 PHE A C 1
ATOM 1368 O O . PHE A 1 167 ? 8.542 12.542 -4.254 1.00 92.81 167 PHE A O 1
ATOM 1375 N N . GLU A 1 168 ? 10.385 13.121 -5.397 1.00 93.19 168 GLU A N 1
ATOM 1376 C CA . GLU A 1 168 ? 9.864 12.650 -6.690 1.00 93.19 168 GLU A CA 1
ATOM 1377 C C . GLU A 1 168 ? 9.546 11.148 -6.663 1.00 93.19 168 GLU A C 1
ATOM 1379 O O . GLU A 1 168 ? 8.476 10.719 -7.111 1.00 93.19 168 GLU A O 1
ATOM 1384 N N . TYR A 1 169 ? 10.464 10.341 -6.122 1.00 95.38 169 TYR A N 1
ATOM 1385 C CA . TYR A 1 169 ? 10.262 8.900 -5.994 1.00 95.38 169 TYR A CA 1
ATOM 1386 C C . TYR A 1 169 ? 9.182 8.554 -4.974 1.00 95.38 169 TYR A C 1
ATOM 1388 O O . TYR A 1 169 ? 8.414 7.634 -5.225 1.00 95.38 169 TYR A O 1
ATOM 1396 N N . GLU A 1 170 ? 9.067 9.294 -3.873 1.00 95.25 170 GLU A N 1
ATOM 1397 C CA . GLU A 1 170 ? 8.015 9.080 -2.877 1.00 95.25 170 GLU A CA 1
ATOM 1398 C C . GLU A 1 170 ? 6.621 9.298 -3.481 1.00 95.25 170 GLU A C 1
ATOM 1400 O O . GLU A 1 170 ? 5.731 8.457 -3.329 1.00 95.25 170 GLU A O 1
ATOM 1405 N N . ARG A 1 171 ? 6.434 10.391 -4.233 1.00 94.44 171 ARG A N 1
ATOM 1406 C CA . ARG A 1 171 ? 5.179 10.662 -4.949 1.00 94.44 171 ARG A CA 1
ATOM 1407 C C . ARG A 1 171 ? 4.860 9.551 -5.949 1.00 94.44 171 ARG A C 1
ATOM 1409 O O . ARG A 1 171 ? 3.732 9.063 -5.988 1.00 94.44 171 ARG A O 1
ATOM 1416 N N . SER A 1 172 ? 5.862 9.130 -6.715 1.00 96.50 172 SER A N 1
ATOM 1417 C CA . SER A 1 172 ? 5.712 8.071 -7.719 1.00 96.50 172 SER A CA 1
ATOM 1418 C C . SER A 1 172 ? 5.431 6.711 -7.077 1.00 96.50 172 SER A C 1
ATOM 1420 O O . SER A 1 172 ? 4.662 5.927 -7.619 1.00 96.50 172 SER A O 1
ATOM 1422 N N . ALA A 1 173 ? 5.998 6.436 -5.902 1.00 96.50 173 ALA A N 1
ATOM 1423 C CA . ALA A 1 173 ? 5.768 5.213 -5.142 1.00 96.50 173 ALA A CA 1
ATOM 1424 C C . ALA A 1 173 ? 4.343 5.129 -4.583 1.00 96.50 173 ALA A C 1
ATOM 1426 O O . ALA A 1 173 ? 3.720 4.066 -4.656 1.00 96.50 173 ALA A O 1
ATOM 1427 N N . LYS A 1 174 ? 3.812 6.246 -4.072 1.00 95.31 174 LYS A N 1
ATOM 1428 C CA . LYS A 1 174 ? 2.417 6.342 -3.616 1.00 95.31 174 LYS A CA 1
ATOM 1429 C C . LYS A 1 174 ? 1.445 6.110 -4.768 1.00 95.31 174 LYS A C 1
ATOM 1431 O O . LYS A 1 174 ? 0.539 5.288 -4.657 1.00 95.31 174 LYS A O 1
ATOM 1436 N N . GLU A 1 175 ? 1.669 6.776 -5.897 1.00 96.31 175 GLU A N 1
ATOM 1437 C CA . GLU A 1 175 ? 0.818 6.598 -7.075 1.00 96.31 175 GLU A CA 1
ATOM 1438 C C . GLU A 1 175 ? 0.955 5.190 -7.678 1.00 96.31 175 GLU A C 1
ATOM 1440 O O . GLU A 1 175 ? -0.049 4.572 -8.032 1.00 96.31 175 GLU A O 1
ATOM 1445 N N . LEU A 1 176 ? 2.163 4.613 -7.691 1.00 97.44 176 LEU A N 1
ATOM 1446 C CA . LEU A 1 176 ? 2.365 3.210 -8.056 1.00 97.44 176 LEU A CA 1
ATOM 1447 C C . LEU A 1 176 ? 1.521 2.286 -7.169 1.00 97.44 176 LEU A C 1
ATOM 1449 O O . LEU A 1 176 ? 0.817 1.428 -7.698 1.00 97.44 176 LEU A O 1
ATOM 1453 N N . GLY A 1 177 ? 1.537 2.500 -5.848 1.00 96.56 177 GLY A N 1
ATOM 1454 C CA . GLY A 1 177 ? 0.727 1.753 -4.886 1.00 96.56 177 GLY A CA 1
ATOM 1455 C C . GLY A 1 177 ? -0.771 1.827 -5.193 1.00 96.56 177 GLY A C 1
ATOM 1456 O O . GLY A 1 177 ? -1.443 0.794 -5.262 1.00 96.56 177 GLY A O 1
ATOM 1457 N N . ARG A 1 178 ? -1.288 3.025 -5.488 1.00 96.00 178 ARG A N 1
ATOM 1458 C CA . ARG A 1 178 ? -2.687 3.228 -5.908 1.00 96.00 178 ARG A CA 1
ATOM 1459 C C . ARG A 1 178 ? -3.024 2.499 -7.206 1.00 96.00 178 ARG A C 1
ATOM 1461 O O . ARG A 1 178 ? -4.107 1.929 -7.314 1.00 96.00 178 ARG A O 1
ATOM 1468 N N . ILE A 1 179 ? -2.113 2.475 -8.178 1.00 96.19 179 ILE A N 1
ATOM 1469 C CA . ILE A 1 179 ? -2.330 1.783 -9.455 1.00 96.19 179 ILE A CA 1
ATOM 1470 C C . ILE A 1 179 ? -2.402 0.264 -9.257 1.00 96.19 179 ILE A C 1
ATOM 1472 O O . ILE A 1 179 ? -3.320 -0.366 -9.784 1.00 96.19 179 ILE A O 1
ATOM 1476 N N . ILE A 1 180 ? -1.457 -0.325 -8.519 1.00 96.00 180 ILE A N 1
ATOM 1477 C CA . ILE A 1 180 ? -1.289 -1.789 -8.462 1.00 96.00 180 ILE A CA 1
ATOM 1478 C C . ILE A 1 180 ? -2.083 -2.467 -7.339 1.00 96.00 180 ILE A C 1
ATOM 1480 O O . ILE A 1 180 ? -2.472 -3.624 -7.497 1.00 96.00 180 ILE A O 1
ATOM 1484 N N . TYR A 1 181 ? -2.360 -1.761 -6.238 1.00 96.75 181 TYR A N 1
ATOM 1485 C CA . TYR A 1 181 ? -3.128 -2.277 -5.096 1.00 96.75 181 TYR A CA 1
ATOM 1486 C C . TYR A 1 181 ? -4.538 -1.673 -5.011 1.00 96.75 181 TYR A C 1
ATOM 1488 O O . TYR A 1 181 ? -5.433 -2.270 -4.408 1.00 96.75 181 TYR A O 1
ATOM 1496 N N . GLY A 1 182 ? -4.793 -0.530 -5.657 1.00 95.88 182 GLY A N 1
ATOM 1497 C CA . GLY A 1 182 ? -6.133 0.047 -5.775 1.00 95.88 182 GLY A CA 1
ATOM 1498 C C . GLY A 1 182 ? -6.783 0.293 -4.417 1.00 95.88 182 GLY A C 1
ATOM 1499 O O . GLY A 1 182 ? -6.242 1.003 -3.571 1.00 95.88 182 GLY A O 1
ATOM 1500 N N . LYS A 1 183 ? -7.941 -0.337 -4.184 1.00 95.69 183 LYS A N 1
ATOM 1501 C CA . LYS A 1 183 ? -8.680 -0.210 -2.919 1.00 95.69 183 LYS A CA 1
ATOM 1502 C C . LYS A 1 183 ? -7.890 -0.679 -1.701 1.00 95.69 183 LYS A C 1
ATOM 1504 O O . LYS A 1 183 ? -8.106 -0.130 -0.629 1.00 95.69 183 LYS A O 1
ATOM 1509 N N . GLN A 1 184 ? -6.969 -1.630 -1.844 1.00 97.19 184 GLN A N 1
ATOM 1510 C CA . GLN A 1 184 ? -6.100 -2.020 -0.731 1.00 97.19 184 GLN A CA 1
ATOM 1511 C C . GLN A 1 184 ? -5.236 -0.837 -0.267 1.00 97.19 184 GLN A C 1
ATOM 1513 O O . GLN A 1 184 ? -5.134 -0.597 0.930 1.00 97.19 184 GLN A O 1
ATOM 1518 N N . TRP A 1 185 ? -4.684 -0.053 -1.201 1.00 97.44 185 TRP A N 1
ATOM 1519 C CA . TRP A 1 185 ? -3.891 1.136 -0.872 1.00 97.44 185 TRP A CA 1
ATOM 1520 C C . TRP A 1 185 ? -4.736 2.223 -0.201 1.00 97.44 185 TRP A C 1
ATOM 1522 O O . TRP A 1 185 ? -4.332 2.781 0.811 1.00 97.44 185 TRP A O 1
ATOM 1532 N N . GLU A 1 186 ? -5.945 2.483 -0.714 1.00 96.12 186 GLU A N 1
ATOM 1533 C CA . GLU A 1 186 ? -6.864 3.446 -0.087 1.00 96.12 186 GLU A CA 1
ATOM 1534 C C . GLU A 1 186 ? -7.208 3.054 1.359 1.00 96.12 186 GLU A C 1
ATOM 1536 O O . GLU A 1 186 ? -7.250 3.904 2.245 1.00 96.12 186 GLU A O 1
ATOM 1541 N N . TYR A 1 187 ? -7.460 1.765 1.615 1.00 97.38 187 TYR A N 1
ATOM 1542 C CA . TYR A 1 187 ? -7.740 1.283 2.968 1.00 97.38 187 TYR A CA 1
ATOM 1543 C C . TYR A 1 187 ? -6.506 1.355 3.864 1.00 97.38 187 TYR A C 1
ATOM 1545 O O . TYR A 1 187 ? -6.647 1.708 5.031 1.00 97.38 187 TYR A O 1
ATOM 1553 N N . LEU A 1 188 ? -5.315 1.079 3.331 1.00 97.50 188 LEU A N 1
ATOM 1554 C CA . LEU A 1 188 ? -4.064 1.250 4.062 1.00 97.50 188 LEU A CA 1
ATOM 1555 C C . LEU A 1 188 ? -3.866 2.706 4.505 1.00 97.50 188 LEU A C 1
ATOM 1557 O O . LEU A 1 188 ? -3.610 2.944 5.681 1.00 97.50 188 LEU A O 1
ATOM 1561 N N . GLU A 1 189 ? -4.085 3.681 3.618 1.00 96.56 189 GLU A N 1
ATOM 1562 C CA . GLU A 1 189 ? -4.017 5.107 3.975 1.00 96.56 189 GLU A CA 1
ATOM 1563 C C . GLU A 1 189 ? -4.983 5.448 5.130 1.00 96.56 189 GLU A C 1
ATOM 1565 O O . GLU A 1 189 ? -4.619 6.173 6.054 1.00 96.56 189 GLU A O 1
ATOM 1570 N N . GLN A 1 190 ? -6.192 4.874 5.141 1.00 97.69 190 GLN A N 1
ATOM 1571 C CA . GLN A 1 190 ? -7.149 5.069 6.239 1.00 97.69 190 GLN A CA 1
ATOM 1572 C C . GLN A 1 190 ? -6.753 4.349 7.535 1.00 97.69 190 GLN A C 1
ATOM 1574 O O . GLN A 1 190 ? -7.034 4.864 8.617 1.00 97.69 190 GLN A O 1
ATOM 1579 N N . ILE A 1 191 ? -6.094 3.190 7.448 1.00 97.88 191 ILE A N 1
ATOM 1580 C CA . ILE A 1 191 ? -5.518 2.502 8.612 1.00 97.88 191 ILE A CA 1
ATOM 1581 C C . ILE A 1 191 ? -4.448 3.384 9.256 1.00 97.88 191 ILE A C 1
ATOM 1583 O O . ILE A 1 191 ? -4.511 3.599 10.463 1.00 97.88 191 ILE A O 1
ATOM 1587 N N . ARG A 1 192 ? -3.531 3.958 8.464 1.00 96.81 192 ARG A N 1
ATOM 1588 C CA . ARG A 1 192 ? -2.474 4.850 8.974 1.00 96.81 192 ARG A CA 1
ATOM 1589 C C . ARG A 1 192 ? -3.049 6.075 9.690 1.00 96.81 192 ARG A C 1
ATOM 1591 O O . ARG A 1 192 ? -2.603 6.401 10.784 1.00 96.81 192 ARG A O 1
ATOM 1598 N N . LEU A 1 193 ? -4.113 6.680 9.157 1.00 96.75 193 LEU A N 1
ATOM 1599 C CA . LEU A 1 193 ? -4.816 7.779 9.837 1.00 96.75 193 LEU A CA 1
ATOM 1600 C C . LEU A 1 193 ? -5.441 7.356 11.178 1.00 96.75 193 LEU A C 1
ATOM 1602 O O . LEU A 1 193 ? -5.419 8.121 12.141 1.00 96.75 193 LEU A O 1
ATOM 1606 N N . LEU A 1 194 ? -5.996 6.143 11.262 1.00 97.31 194 LEU A N 1
ATOM 1607 C CA . LEU A 1 194 ? -6.547 5.617 12.514 1.00 97.31 194 LEU A CA 1
ATOM 1608 C C . LEU A 1 194 ? -5.453 5.293 13.544 1.00 97.31 194 LEU A C 1
ATOM 1610 O O . LEU A 1 194 ? -5.675 5.463 14.741 1.00 97.31 194 LEU A O 1
ATOM 1614 N N . GLU A 1 195 ? -4.280 4.838 13.104 1.00 96.62 195 GLU A N 1
ATOM 1615 C CA . GLU A 1 195 ? -3.118 4.645 13.979 1.00 96.62 195 GLU A CA 1
ATOM 1616 C C . GLU A 1 195 ? -2.605 5.977 14.531 1.00 96.62 195 GLU A C 1
ATOM 1618 O O . GLU A 1 195 ? -2.388 6.099 15.738 1.00 96.62 195 GLU A O 1
ATOM 1623 N N . GLU A 1 196 ? -2.483 6.995 13.676 1.00 95.25 196 GLU A N 1
ATOM 1624 C CA . GLU A 1 196 ? -2.136 8.357 14.091 1.00 95.25 196 GLU A CA 1
ATOM 1625 C C . GLU A 1 196 ? -3.136 8.898 15.122 1.00 95.25 196 GLU A C 1
ATOM 1627 O O . GLU A 1 196 ? -2.739 9.463 16.144 1.00 95.25 196 GLU A O 1
ATOM 1632 N N . GLU A 1 197 ? -4.435 8.674 14.910 1.00 94.88 197 GLU A N 1
ATOM 1633 C CA . GLU A 1 197 ? -5.474 9.049 15.868 1.00 94.88 197 GLU A CA 1
ATOM 1634 C C . GLU A 1 197 ? -5.358 8.281 17.192 1.00 94.88 197 GLU A C 1
ATOM 1636 O O . GLU A 1 197 ? -5.498 8.881 18.263 1.00 94.88 197 GLU A O 1
ATOM 1641 N N . ALA A 1 198 ? -5.085 6.974 17.146 1.00 94.62 198 ALA A N 1
ATOM 1642 C CA . ALA A 1 198 ? -4.895 6.154 18.341 1.00 94.62 198 ALA A CA 1
ATOM 1643 C C . ALA A 1 198 ? -3.719 6.657 19.192 1.00 94.62 198 ALA A C 1
ATOM 1645 O O . ALA A 1 198 ? -3.823 6.698 20.419 1.00 94.62 198 ALA A O 1
ATOM 1646 N N . ILE A 1 199 ? -2.633 7.090 18.544 1.00 93.38 199 ILE A N 1
ATOM 1647 C CA . ILE A 1 199 ? -1.471 7.704 19.197 1.00 93.38 199 ILE A CA 1
ATOM 1648 C C . ILE A 1 199 ? -1.834 9.088 19.757 1.00 93.38 199 ILE A C 1
ATOM 1650 O O . ILE A 1 199 ? -1.502 9.395 20.901 1.00 93.38 199 ILE A O 1
ATOM 1654 N N . ALA A 1 200 ? -2.540 9.921 18.987 1.00 90.38 200 ALA A N 1
ATOM 1655 C CA . ALA A 1 200 ? -2.867 11.294 19.376 1.00 90.38 200 ALA A CA 1
ATOM 1656 C C . ALA A 1 200 ? -3.857 11.390 20.551 1.00 90.38 200 ALA A C 1
ATOM 1658 O O . ALA A 1 200 ? -3.792 12.341 21.330 1.00 90.38 200 ALA A O 1
ATOM 1659 N N . ARG A 1 201 ? -4.775 10.423 20.697 1.00 84.56 201 ARG A N 1
ATOM 1660 C CA . ARG A 1 201 ? -5.788 10.406 21.772 1.00 84.56 201 ARG A CA 1
ATOM 1661 C C . ARG A 1 201 ? -5.262 9.934 23.129 1.00 84.56 201 ARG A C 1
ATOM 1663 O O . ARG A 1 201 ? -5.998 9.968 24.114 1.00 84.56 201 ARG A O 1
ATOM 1670 N N . GLN A 1 202 ? -4.014 9.493 23.201 1.00 71.06 202 GLN A N 1
ATOM 1671 C CA . GLN A 1 202 ? -3.398 9.087 24.455 1.00 71.06 202 GLN A CA 1
ATOM 1672 C C . GLN A 1 202 ? -3.080 10.315 25.312 1.00 71.06 202 GLN A C 1
ATOM 1674 O O . GLN A 1 202 ? -2.435 11.247 24.818 1.00 71.06 202 GLN A O 1
ATOM 1679 N N . PRO A 1 203 ? -3.445 10.336 26.609 1.00 58.94 203 PRO A N 1
ATOM 1680 C CA . PRO A 1 203 ? -2.813 11.278 27.514 1.00 58.94 203 PRO A CA 1
ATOM 1681 C C . PRO A 1 203 ? -1.307 11.019 27.448 1.00 58.94 203 PRO A C 1
ATOM 1683 O O . PRO A 1 203 ? -0.875 9.872 27.551 1.00 58.94 203 PRO A O 1
ATOM 1686 N N . ARG A 1 204 ? -0.502 12.071 27.249 1.00 50.28 204 ARG A N 1
ATOM 1687 C CA . ARG A 1 204 ? 0.950 11.978 27.427 1.00 50.28 204 ARG A CA 1
ATOM 1688 C C . ARG A 1 204 ? 1.173 11.501 28.857 1.00 50.28 204 ARG A C 1
ATOM 1690 O O . ARG A 1 204 ? 1.105 12.309 29.780 1.00 50.28 204 ARG A O 1
ATOM 1697 N N . ILE A 1 205 ? 1.389 10.204 29.050 1.00 47.75 205 ILE A N 1
ATOM 1698 C CA . ILE A 1 205 ? 1.866 9.685 30.321 1.00 47.75 205 ILE A CA 1
ATOM 1699 C C . ILE A 1 205 ? 3.281 10.247 30.418 1.00 47.75 205 ILE A C 1
ATOM 1701 O O . ILE A 1 205 ? 4.213 9.745 29.790 1.00 47.75 205 ILE A O 1
ATOM 1705 N N . ALA A 1 206 ? 3.416 11.384 31.107 1.00 42.94 206 ALA A N 1
ATOM 1706 C CA . ALA A 1 206 ? 4.709 11.825 31.592 1.00 42.94 206 ALA A CA 1
ATOM 1707 C C . ALA A 1 206 ? 5.311 10.622 32.326 1.00 42.94 206 ALA A C 1
ATOM 1709 O O . ALA A 1 206 ? 4.566 9.963 33.057 1.00 42.94 206 ALA A O 1
ATOM 1710 N N . PRO A 1 207 ? 6.595 10.285 32.114 1.00 41.22 207 PRO A N 1
ATOM 1711 C CA . PRO A 1 207 ? 7.195 9.187 32.850 1.00 41.22 207 PRO A CA 1
ATOM 1712 C C . PRO A 1 207 ? 6.929 9.444 34.331 1.00 41.22 207 PRO A C 1
ATOM 1714 O O . PRO A 1 207 ? 7.264 10.520 34.834 1.00 41.22 207 PRO A O 1
ATOM 1717 N N . GLU A 1 208 ? 6.260 8.503 35.000 1.00 41.66 208 GLU A N 1
ATOM 1718 C CA . GLU A 1 208 ? 6.151 8.522 36.449 1.00 41.66 208 GLU A CA 1
ATOM 1719 C C . GLU A 1 208 ? 7.586 8.531 36.964 1.00 41.66 208 GLU A C 1
ATOM 1721 O O . GLU A 1 208 ? 8.288 7.521 36.925 1.00 41.66 208 GLU A O 1
ATOM 1726 N N . ILE A 1 209 ? 8.061 9.710 37.374 1.00 46.09 209 ILE A N 1
ATOM 1727 C CA . ILE A 1 209 ? 9.249 9.817 38.205 1.00 46.09 209 ILE A CA 1
ATOM 1728 C C . ILE A 1 209 ? 8.904 8.942 39.406 1.00 46.09 209 ILE A C 1
ATOM 1730 O O . ILE A 1 209 ? 7.932 9.270 40.096 1.00 46.09 209 ILE A O 1
ATOM 1734 N N . PRO A 1 210 ? 9.627 7.835 39.654 1.00 38.00 210 PRO A N 1
ATOM 1735 C CA . PRO A 1 210 ? 9.376 7.036 40.833 1.00 38.00 210 PRO A CA 1
ATOM 1736 C C . PRO A 1 210 ? 9.471 7.993 42.011 1.00 38.00 210 PRO A C 1
ATOM 1738 O O . PRO A 1 210 ? 10.524 8.604 42.230 1.00 38.00 210 PRO A O 1
ATOM 1741 N N . GLN A 1 211 ? 8.363 8.186 42.728 1.00 40.94 211 GLN A N 1
ATOM 1742 C CA . GLN A 1 211 ? 8.409 8.874 44.003 1.00 40.94 211 GLN A CA 1
ATOM 1743 C C . GLN A 1 211 ? 9.361 8.046 44.857 1.00 40.94 211 GLN A C 1
ATOM 1745 O O . GLN A 1 211 ? 9.017 6.955 45.308 1.00 40.94 211 GLN A O 1
ATOM 1750 N N . ARG A 1 212 ? 10.600 8.529 45.014 1.00 38.19 212 ARG A N 1
ATOM 1751 C CA . ARG A 1 212 ? 11.502 8.048 46.052 1.00 38.19 212 ARG A CA 1
ATOM 1752 C C . ARG A 1 212 ? 10.716 8.188 47.342 1.00 38.19 212 ARG A C 1
ATOM 1754 O O . ARG A 1 212 ? 10.497 9.300 47.815 1.00 38.19 212 ARG A O 1
ATOM 1761 N N . SER A 1 213 ? 10.256 7.056 47.856 1.00 39.72 213 SER A N 1
ATOM 1762 C CA . SER A 1 213 ? 9.677 6.946 49.178 1.00 39.72 213 SER A CA 1
ATOM 1763 C C . SER A 1 213 ? 10.664 7.568 50.153 1.00 39.72 213 SER A C 1
ATOM 1765 O O . SER A 1 213 ? 11.759 7.045 50.375 1.00 39.72 213 SER A O 1
ATOM 1767 N N . VAL A 1 214 ? 10.279 8.719 50.689 1.00 49.56 214 VAL A N 1
ATOM 1768 C CA . VAL A 1 214 ? 10.904 9.333 51.849 1.00 49.56 214 VAL A CA 1
ATOM 1769 C C . VAL A 1 214 ? 10.630 8.397 53.026 1.00 49.56 214 VAL A C 1
ATOM 1771 O O . VAL A 1 214 ? 9.593 8.474 53.673 1.00 49.56 214 VAL A O 1
ATOM 1774 N N . LEU A 1 215 ? 11.553 7.472 53.267 1.00 41.28 215 LEU A N 1
ATOM 1775 C CA . LEU A 1 215 ? 11.855 6.966 54.601 1.00 41.28 215 LEU A CA 1
ATOM 1776 C C . LEU A 1 215 ? 13.114 7.751 54.993 1.00 41.28 215 LEU A C 1
ATOM 1778 O O . LEU A 1 215 ? 14.154 7.604 54.365 1.00 41.28 215 LEU A O 1
ATOM 1782 N N . GLY A 1 216 ? 13.043 8.763 55.850 1.00 35.62 216 GLY A N 1
ATOM 1783 C CA . GLY A 1 216 ? 12.553 8.631 57.214 1.00 35.62 216 GLY A CA 1
ATOM 1784 C C . GLY A 1 216 ? 13.757 8.294 58.089 1.00 35.62 216 GLY A C 1
ATOM 1785 O O . GLY A 1 216 ? 14.139 7.137 58.188 1.00 35.62 216 GLY A O 1
ATOM 1786 N N . ASN A 1 217 ? 14.374 9.345 58.633 1.00 40.69 217 ASN A N 1
ATOM 1787 C CA . ASN A 1 217 ? 15.527 9.360 59.535 1.00 40.69 217 ASN A CA 1
ATOM 1788 C C . ASN A 1 217 ? 15.531 8.238 60.588 1.00 40.69 217 ASN A C 1
ATOM 1790 O O . ASN A 1 217 ? 14.507 7.994 61.224 1.00 40.69 217 ASN A O 1
ATOM 1794 N N . GLY A 1 218 ? 16.710 7.683 60.887 1.00 32.34 218 GLY A N 1
ATOM 1795 C CA . GLY A 1 218 ? 16.884 6.878 62.094 1.00 32.34 218 GLY A CA 1
ATOM 1796 C C . GLY A 1 218 ? 18.256 6.230 62.272 1.00 32.34 218 GLY A C 1
ATOM 1797 O O . GLY A 1 218 ? 18.445 5.099 61.857 1.00 32.34 218 GLY A O 1
ATOM 1798 N N . PHE A 1 219 ? 19.130 6.944 62.983 1.00 35.16 219 PHE A N 1
ATOM 1799 C CA . PHE A 1 219 ? 20.145 6.443 63.919 1.00 35.16 219 PHE A CA 1
ATOM 1800 C C . PHE A 1 219 ? 21.398 5.684 63.438 1.00 35.16 219 PHE A C 1
ATOM 1802 O O . PHE A 1 219 ? 21.372 4.633 62.810 1.00 35.16 219 PHE A O 1
ATOM 1809 N N . GLU A 1 220 ? 22.514 6.266 63.880 1.00 44.00 220 GLU A N 1
ATOM 1810 C CA . GLU A 1 220 ? 23.824 5.690 64.167 1.00 44.00 220 GLU A CA 1
ATOM 1811 C C . GLU A 1 220 ? 23.788 4.230 64.642 1.00 44.00 220 GLU A C 1
ATOM 1813 O O . GLU A 1 220 ? 23.016 3.889 65.535 1.00 44.00 220 GLU A O 1
ATOM 1818 N N . GLN A 1 221 ? 24.733 3.418 64.156 1.00 39.25 221 GLN A N 1
ATOM 1819 C CA . GLN A 1 221 ? 25.554 2.567 65.022 1.00 39.25 221 GLN A CA 1
ATOM 1820 C C . GLN A 1 221 ? 26.818 2.089 64.290 1.00 39.25 221 GLN A C 1
ATOM 1822 O O . GLN A 1 221 ? 26.784 1.363 63.300 1.00 39.25 221 GLN A O 1
ATOM 1827 N N . THR A 1 222 ? 27.947 2.544 64.822 1.00 43.22 222 THR A N 1
ATOM 1828 C CA . THR A 1 222 ? 29.279 1.933 64.773 1.00 43.22 222 THR A CA 1
ATOM 1829 C C . THR A 1 222 ? 29.248 0.418 64.961 1.00 43.22 222 THR A C 1
ATOM 1831 O O . THR A 1 222 ? 28.581 -0.016 65.887 1.00 43.22 222 THR A O 1
ATOM 1834 N N . TYR A 1 223 ? 30.072 -0.342 64.229 1.00 36.00 223 TYR A N 1
ATOM 1835 C CA . TYR A 1 223 ? 30.887 -1.437 64.786 1.00 36.00 223 TYR A CA 1
ATOM 1836 C C . TYR A 1 223 ? 32.091 -1.732 63.871 1.00 36.00 223 TYR A C 1
ATOM 1838 O O . TYR A 1 223 ? 31.951 -1.891 62.661 1.00 36.00 223 TYR A O 1
ATOM 1846 N N . GLN A 1 224 ? 33.281 -1.749 64.480 1.00 38.00 224 GLN A N 1
ATOM 1847 C CA . GLN A 1 224 ? 34.556 -2.191 63.910 1.00 38.00 224 GLN A CA 1
ATOM 1848 C C . GLN A 1 224 ? 34.769 -3.713 64.090 1.00 38.00 224 GLN A C 1
ATOM 1850 O O . GLN A 1 224 ? 34.170 -4.301 64.989 1.00 38.00 224 GLN A O 1
ATOM 1855 N N . PHE A 1 225 ? 35.755 -4.238 63.338 1.00 35.16 225 PHE A N 1
ATOM 1856 C CA . PHE A 1 225 ? 36.534 -5.489 63.500 1.00 35.16 225 PHE A CA 1
ATOM 1857 C C . PHE A 1 225 ? 35.819 -6.814 63.146 1.00 35.16 225 PHE A C 1
ATOM 1859 O O . PHE A 1 225 ? 34.662 -7.011 63.493 1.00 35.16 225 PHE A O 1
ATOM 1866 N N . ASN A 1 226 ? 36.428 -7.770 62.427 1.00 42.22 226 ASN A N 1
ATOM 1867 C CA . ASN A 1 226 ? 37.853 -8.098 62.211 1.00 42.22 226 ASN A CA 1
ATOM 1868 C C . ASN A 1 226 ? 38.262 -8.167 60.735 1.00 42.22 226 ASN A C 1
ATOM 1870 O O . ASN A 1 226 ? 37.412 -8.564 59.909 1.00 42.22 226 ASN A O 1
#

Foldseek 3Di:
DDDDPPPPDDPPDPDPDDDDPDDQDDADPFLLLLLLCCLVVVDLVSNPDPGDDDDPCSLVVSLQCLLVVVDDDVSLQVNLVSDDWPLVPAPDSQQRVVLCVVQLVDLLSLLVLCCQQPVGSVCSVVDGSNSLSCVCPPRPVDLVSLVVVLVVVLVVQCVVDHPVSSSSNVVSSLVNSCSGSPVSSVSVSNVVVSNVVSVVPDDPPDPPPPPPPDDDDDDDDDDDDD

Radius of gyration: 25.38 Å; chains: 1; bounding box: 76×37×87 Å

pLDDT: mean 82.96, std 23.46, range [26.42, 98.19]